Protein AF-A0A4Q3U1L6-F1 (afdb_monomer_lite)

Radius of gyration: 29.48 Å; chains: 1; bounding box: 80×34×93 Å

pLDDT: mean 79.58, std 17.89, range [28.38, 97.44]

Secondary structure (DSSP, 8-state):
---PPPP----------S-SSSSS--SSS-SS---THHHHHHHHHH-TTPEEEEE-TT--EEEEEHHHHHHHHHHHHHHHHHTT--TT-EEEEE--SSHHHHHHHHHHHHTTPEEEEE-TTS-HHHHHHHHHHHT-SEEEE-GGGHHHHHHHHHHHH-BTTTTB--HHHHHHH-SSSSS-----HHHHTTSBBTTS-BGGGSTTTTT--HHHHTTTB-TTHHHHB--TT-EEEETTEEEE----TTT-SSS--BSTT---

Sequence (260 aa):
MTAQPPDLSASKTASTGCSSVVAAMQDGMQAYALTVDKFLTHAARWFPDVEVVSCDIEGQTSRMGYAKVEARSRRLSGALLDLGLRPGDIVATLAWNTRPHLEIWYAVMGVGMACHTLNPRLPVTQLASMVQQSGATVLAFGAGLSPVAEEIMLAAVADPALSILHAANWYYTSATTGVRFSFIRSFINTYLNIDGTPFTNNPGYATLQFKDEVKGRDRRLEQTIRMGSYKRINGTSQVAAPPVFTYSYTGYMPIKWSLD

Foldseek 3Di:
DDDDDDDDDDDDDDPPPDDPPPPPDPDDDDPDDPFPLVVLVVQCVPPQAPWDWFADPVRDIDIHGSVVLSVLLCVVLVVCVVVVDAQAAEEEEAEDPGSVVVSPCSNQRVRNHHYHYDYNPDDLLVLLVSCLVRNHPYYHYDPVCVVSVVSSVQNNQDDVVVPRHPVLLCLQPPLVDHPLDFDDVVVVQVWDFLVRHRLVVDPPLVPDDLLRNPPRTDPVLVQFFFHQPDWDDDPNDTHGDQQDCSRPVRSRGGDPRNDD

Structure (mmCIF, N/CA/C/O backbone):
data_AF-A0A4Q3U1L6-F1
#
_entry.id   AF-A0A4Q3U1L6-F1
#
loop_
_atom_site.group_PDB
_atom_site.id
_atom_site.type_symbol
_atom_site.label_atom_id
_atom_site.label_alt_id
_atom_site.label_comp_id
_atom_site.label_asym_id
_atom_site.label_entity_id
_atom_site.label_seq_id
_atom_site.pdbx_PDB_ins_code
_at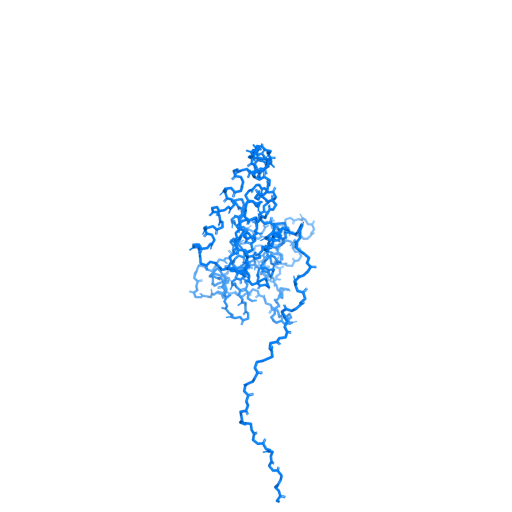om_site.Cartn_x
_atom_site.Cartn_y
_atom_site.Cartn_z
_atom_site.occupancy
_atom_site.B_iso_or_equiv
_atom_site.auth_seq_id
_atom_site.auth_comp_id
_atom_site.auth_asym_id
_atom_site.auth_atom_id
_atom_site.pdbx_PDB_model_num
ATOM 1 N N . MET A 1 1 ? -52.235 4.828 -46.497 1.00 38.00 1 MET A N 1
ATOM 2 C CA . MET A 1 1 ? -51.355 4.436 -47.617 1.00 38.00 1 MET A CA 1
ATOM 3 C C . MET A 1 1 ? -50.108 5.308 -47.537 1.00 38.00 1 MET A C 1
ATOM 5 O O . MET A 1 1 ? -50.144 6.446 -47.969 1.00 38.00 1 MET A O 1
ATOM 9 N N . THR A 1 2 ? -49.205 4.996 -46.605 1.00 31.66 2 THR A N 1
ATOM 10 C CA . THR A 1 2 ? -47.989 4.163 -46.784 1.00 31.66 2 THR A CA 1
ATOM 11 C C . THR A 1 2 ? -46.873 4.908 -47.513 1.00 31.66 2 THR A C 1
ATOM 13 O O . THR A 1 2 ? -46.764 4.826 -48.729 1.00 31.66 2 THR A O 1
ATOM 16 N N . ALA A 1 3 ? -46.015 5.579 -46.742 1.00 32.19 3 ALA A N 1
ATOM 17 C CA . ALA A 1 3 ? -44.640 5.851 -47.140 1.00 32.19 3 ALA A CA 1
ATOM 18 C C . ALA A 1 3 ? -43.737 4.943 -46.292 1.00 32.19 3 ALA A C 1
ATOM 20 O O . ALA A 1 3 ? -43.535 5.180 -45.103 1.00 32.19 3 ALA A O 1
ATOM 21 N N . GLN A 1 4 ? -43.295 3.843 -46.898 1.00 37.91 4 GLN A N 1
ATOM 22 C CA . GLN A 1 4 ? -42.256 2.954 -46.382 1.00 37.91 4 GLN A CA 1
ATOM 23 C C . GLN A 1 4 ? -40.883 3.542 -46.767 1.00 37.91 4 GLN A C 1
ATOM 25 O O . GLN A 1 4 ? -40.763 4.069 -47.875 1.00 37.91 4 GLN A O 1
ATOM 30 N N . PRO A 1 5 ? -39.855 3.473 -45.903 1.00 38.56 5 PRO A N 1
ATOM 31 C CA . PRO A 1 5 ? -38.508 3.926 -46.244 1.00 38.56 5 PRO A CA 1
ATOM 32 C C . PRO A 1 5 ? -37.802 2.920 -47.176 1.00 38.56 5 PRO A C 1
ATOM 34 O O . PRO A 1 5 ? -38.045 1.716 -47.048 1.00 38.56 5 PRO A O 1
ATOM 37 N N . PRO A 1 6 ? -36.935 3.372 -48.103 1.00 38.84 6 PRO A N 1
ATOM 38 C CA . PRO A 1 6 ? -36.166 2.469 -48.947 1.00 38.84 6 PRO A CA 1
ATOM 39 C C . PRO A 1 6 ? -35.010 1.789 -48.197 1.00 38.84 6 PRO A C 1
ATOM 41 O O . PRO A 1 6 ? -34.414 2.328 -47.266 1.00 38.84 6 PRO A O 1
ATOM 44 N N . ASP A 1 7 ? -34.772 0.573 -48.670 1.00 33.75 7 ASP A N 1
ATOM 45 C CA . ASP A 1 7 ? -33.945 -0.537 -48.211 1.00 33.75 7 ASP A CA 1
ATOM 46 C C . ASP A 1 7 ? -32.452 -0.231 -47.952 1.00 33.75 7 ASP A C 1
ATOM 48 O O . ASP A 1 7 ? -31.777 0.446 -48.728 1.00 33.75 7 ASP A O 1
ATOM 52 N N . LEU A 1 8 ? -31.936 -0.806 -46.860 1.00 39.19 8 LEU A N 1
ATOM 53 C CA . LEU A 1 8 ? -30.520 -0.908 -46.511 1.00 39.19 8 LEU A CA 1
ATOM 54 C C . LEU A 1 8 ? -29.974 -2.224 -47.077 1.00 39.19 8 LEU A C 1
ATOM 56 O O . LEU A 1 8 ? -29.848 -3.215 -46.357 1.00 39.19 8 LEU A O 1
ATOM 60 N N . SER A 1 9 ? -29.571 -2.231 -48.347 1.00 29.08 9 SER A N 1
ATOM 61 C CA . SER A 1 9 ? -28.731 -3.311 -48.862 1.00 29.08 9 SER A CA 1
ATOM 62 C C . SER A 1 9 ? -27.673 -2.820 -49.865 1.00 29.08 9 SER A C 1
ATOM 64 O O . SER A 1 9 ? -27.957 -2.332 -50.950 1.00 29.08 9 SER A O 1
ATOM 66 N N . ALA A 1 10 ? -26.414 -2.995 -49.442 1.00 31.84 10 ALA A N 1
ATOM 67 C CA . ALA A 1 10 ? -25.169 -3.039 -50.219 1.00 31.84 10 ALA A CA 1
ATOM 68 C C . ALA A 1 10 ? -24.619 -1.747 -50.876 1.00 31.84 10 ALA A C 1
ATOM 70 O O . ALA A 1 10 ? -24.983 -1.362 -51.977 1.00 31.84 10 ALA A O 1
ATOM 71 N N . SER A 1 11 ? -23.519 -1.220 -50.326 1.00 29.12 11 SER A N 1
ATOM 72 C CA . SER A 1 11 ? -22.185 -1.557 -50.858 1.00 29.12 11 SER A CA 1
ATOM 73 C C . SER A 1 11 ? -21.064 -1.043 -49.943 1.00 29.12 11 SER A C 1
ATOM 75 O O . SER A 1 11 ? -21.035 0.105 -49.510 1.00 29.12 11 SER A O 1
ATOM 77 N N . LYS A 1 12 ? -20.134 -1.945 -49.614 1.00 39.06 12 LYS A N 1
ATOM 78 C CA . LYS A 1 12 ? -18.832 -1.622 -49.030 1.00 39.06 12 LYS A CA 1
ATOM 79 C C . LYS A 1 12 ? -17.952 -1.053 -50.141 1.00 39.06 12 LYS A C 1
ATOM 81 O O . LYS A 1 12 ? -17.607 -1.791 -51.059 1.00 39.06 12 LYS A O 1
ATOM 86 N N . THR A 1 13 ? -17.496 0.183 -49.999 1.00 28.38 13 THR A N 1
ATOM 87 C CA . THR A 1 13 ? -16.300 0.675 -50.694 1.00 28.38 13 THR A CA 1
ATOM 88 C C . THR A 1 13 ? -15.412 1.398 -49.696 1.00 28.38 13 THR A C 1
ATOM 90 O O . THR A 1 13 ? -15.797 2.407 -49.111 1.00 28.38 13 THR A O 1
ATOM 93 N N . ALA A 1 14 ? -14.237 0.812 -49.471 1.00 35.56 14 ALA A N 1
ATOM 94 C CA . ALA A 1 14 ? -13.173 1.332 -48.632 1.00 35.56 14 ALA A CA 1
ATOM 95 C C . ALA A 1 14 ? -12.680 2.687 -49.161 1.00 35.56 14 ALA A C 1
ATOM 97 O O . ALA A 1 14 ? -12.282 2.792 -50.321 1.00 35.56 14 ALA A O 1
ATOM 98 N N . SER A 1 15 ? -12.672 3.712 -48.309 1.00 30.80 15 SER A N 1
ATOM 99 C CA . SER A 1 15 ? -11.992 4.974 -48.588 1.00 30.80 15 SER A CA 1
ATOM 100 C C . SER A 1 15 ? -10.525 4.867 -48.168 1.00 30.80 15 SER A C 1
ATOM 102 O O . SER A 1 15 ? -10.131 5.121 -47.032 1.00 30.80 15 SER A O 1
ATOM 104 N N . THR A 1 16 ? -9.694 4.476 -49.130 1.00 40.16 16 THR A N 1
ATOM 105 C CA . THR A 1 16 ? -8.247 4.691 -49.107 1.00 40.16 16 THR A CA 1
ATOM 106 C C . THR A 1 16 ? -7.994 6.199 -49.105 1.00 40.16 16 THR A C 1
ATOM 108 O O . THR A 1 16 ? -8.153 6.858 -50.128 1.00 40.16 16 THR A O 1
ATOM 111 N N . GLY A 1 17 ? -7.649 6.765 -47.949 1.00 36.12 17 GLY A N 1
ATOM 112 C CA . GLY A 1 17 ? -7.543 8.217 -47.806 1.00 36.12 17 GLY A CA 1
ATOM 113 C C . GLY A 1 17 ? -6.780 8.670 -46.571 1.00 36.12 17 GLY A C 1
ATOM 114 O O . GLY A 1 17 ? -7.282 9.506 -45.838 1.00 36.12 17 GLY A O 1
ATOM 115 N N . CYS A 1 18 ? -5.590 8.115 -46.316 1.00 29.66 18 CYS A N 1
ATOM 116 C CA . CYS A 1 18 ? -4.596 8.749 -45.439 1.00 29.66 18 CYS A CA 1
ATOM 117 C C . CYS A 1 18 ? -3.204 8.126 -45.644 1.00 29.66 18 CYS A C 1
ATOM 119 O O . CYS A 1 18 ? -2.660 7.496 -44.746 1.00 29.66 18 CYS A O 1
ATOM 121 N N . SER A 1 19 ? -2.642 8.213 -46.854 1.00 33.91 19 SER A N 1
ATOM 122 C CA . SER A 1 19 ? -1.291 7.676 -47.106 1.00 33.91 19 SER A CA 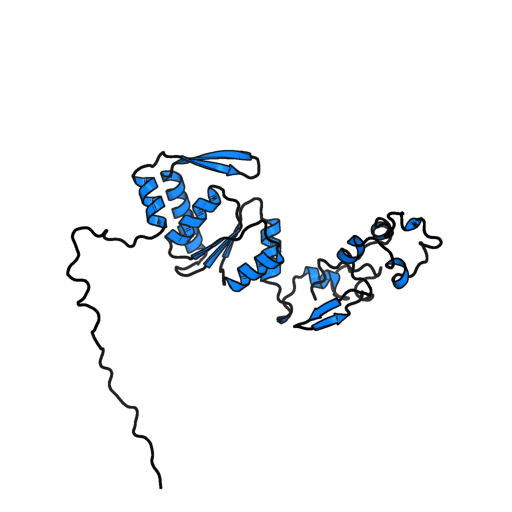1
ATOM 123 C C . SER A 1 19 ? -0.354 8.625 -47.853 1.00 33.91 19 SER A C 1
ATOM 125 O O . SER A 1 19 ? 0.772 8.244 -48.152 1.00 33.91 19 SER A O 1
ATOM 127 N N . SER A 1 20 ? -0.766 9.865 -48.134 1.00 31.89 20 SER A N 1
ATOM 128 C CA . SER A 1 20 ? 0.023 10.796 -48.957 1.00 31.89 20 SER A CA 1
ATOM 129 C C . SER A 1 20 ? 0.687 11.948 -48.194 1.00 31.89 20 SER A C 1
ATOM 131 O O . SER A 1 20 ? 1.331 12.775 -48.828 1.00 31.89 20 SER A O 1
ATOM 133 N N . VAL A 1 21 ? 0.595 12.010 -46.858 1.00 36.88 21 VAL A N 1
ATOM 134 C CA . VAL A 1 21 ? 1.207 13.111 -46.074 1.00 36.88 21 VAL A CA 1
ATOM 135 C C . VAL A 1 21 ? 2.552 12.725 -45.428 1.00 36.88 21 VAL A C 1
ATOM 137 O O . VAL A 1 21 ? 3.256 13.584 -44.918 1.00 36.88 21 VAL A O 1
ATOM 140 N N . VAL A 1 22 ? 2.982 11.458 -45.489 1.00 40.28 22 VAL A N 1
ATOM 141 C CA . VAL A 1 22 ? 4.194 10.994 -44.766 1.00 40.28 22 VAL A CA 1
ATOM 142 C C . VAL A 1 22 ? 5.460 10.939 -45.646 1.00 40.28 22 VAL A C 1
ATOM 144 O O . VAL A 1 22 ? 6.557 10.723 -45.145 1.00 40.28 22 VAL A O 1
ATOM 147 N N . ALA A 1 23 ? 5.365 11.171 -46.957 1.00 37.03 23 ALA A N 1
ATOM 148 C CA . ALA A 1 23 ? 6.439 10.803 -47.891 1.00 37.03 23 ALA A CA 1
ATOM 149 C C . ALA A 1 23 ? 7.553 11.850 -48.130 1.00 37.03 23 ALA A C 1
ATOM 151 O O . ALA A 1 23 ? 8.365 11.652 -49.027 1.00 37.03 23 ALA A O 1
ATOM 152 N N . ALA A 1 24 ? 7.648 12.947 -47.371 1.00 39.91 24 ALA A N 1
ATOM 153 C CA . ALA A 1 24 ? 8.689 13.956 -47.622 1.00 39.91 24 ALA A CA 1
ATOM 154 C C . ALA A 1 24 ? 9.212 14.626 -46.341 1.00 39.91 24 ALA A C 1
ATOM 156 O O . ALA A 1 24 ? 9.047 15.826 -46.155 1.00 39.91 24 ALA A O 1
ATOM 157 N N . MET A 1 25 ? 9.823 13.845 -45.442 1.00 40.69 25 MET A N 1
ATOM 158 C CA . MET A 1 25 ? 10.597 14.358 -44.295 1.00 40.69 25 MET A CA 1
ATOM 159 C C . MET A 1 25 ? 11.453 13.237 -43.666 1.00 40.69 25 MET A C 1
ATOM 161 O O . MET A 1 25 ? 11.319 12.903 -42.494 1.00 40.69 25 MET A O 1
ATOM 165 N N . GLN A 1 26 ? 12.313 12.585 -44.449 1.00 49.84 26 GLN A N 1
ATOM 166 C CA . GLN A 1 26 ? 13.153 11.476 -43.973 1.00 49.84 26 GLN A CA 1
ATOM 167 C C . GLN A 1 26 ? 14.623 11.723 -44.318 1.00 49.84 26 GLN A C 1
ATOM 169 O O . GLN A 1 26 ? 15.108 11.203 -45.308 1.00 49.84 26 GLN A O 1
ATOM 174 N N . ASP A 1 27 ? 15.319 12.521 -43.502 1.00 49.94 27 ASP A N 1
ATOM 175 C CA . ASP A 1 27 ? 16.791 12.437 -43.398 1.00 49.94 27 ASP A CA 1
ATOM 176 C C . ASP A 1 27 ? 17.334 12.937 -42.040 1.00 49.94 27 ASP A C 1
ATOM 178 O O . ASP A 1 27 ? 18.447 13.436 -41.905 1.00 49.94 27 ASP A O 1
ATOM 182 N N . GLY A 1 28 ? 16.528 12.792 -40.980 1.00 54.69 28 GLY A N 1
ATOM 183 C CA . GLY A 1 28 ? 16.929 13.171 -39.616 1.00 54.69 28 GLY A CA 1
ATOM 184 C C . GLY A 1 28 ? 16.001 12.715 -38.485 1.00 54.69 28 GLY A C 1
ATOM 185 O O . GLY A 1 28 ? 16.316 12.926 -37.316 1.00 54.69 28 GLY A O 1
ATOM 186 N N . MET A 1 29 ? 14.863 12.080 -38.793 1.00 58.00 29 MET A N 1
ATOM 187 C CA . MET A 1 29 ? 13.953 11.539 -37.779 1.00 58.00 29 MET A CA 1
ATOM 188 C C . MET A 1 29 ? 14.367 10.122 -37.381 1.00 58.00 29 MET A C 1
ATOM 190 O O . MET A 1 29 ? 14.588 9.264 -38.234 1.00 58.00 29 MET A O 1
ATOM 194 N N . GLN A 1 30 ? 14.465 9.875 -36.073 1.00 63.53 30 GLN A N 1
ATOM 195 C CA . GLN A 1 30 ? 14.798 8.557 -35.537 1.00 63.53 30 GLN A CA 1
ATOM 196 C C . GLN A 1 30 ? 13.768 7.510 -35.982 1.00 63.53 30 GLN A C 1
ATOM 198 O O . GLN A 1 30 ? 12.565 7.746 -35.921 1.00 63.53 30 GLN A O 1
ATOM 203 N N . ALA A 1 31 ? 14.243 6.329 -36.388 1.00 74.81 31 ALA A N 1
ATOM 204 C CA . ALA A 1 31 ? 13.419 5.231 -36.910 1.00 74.81 31 ALA A CA 1
ATOM 205 C C . ALA A 1 31 ? 12.566 4.506 -35.842 1.00 74.81 31 ALA A C 1
ATOM 207 O O . ALA A 1 31 ? 12.125 3.379 -36.058 1.00 74.81 31 ALA A O 1
ATOM 208 N N . TYR A 1 32 ? 12.368 5.108 -34.668 1.00 71.00 32 TYR A N 1
ATOM 209 C CA . TYR A 1 32 ? 11.645 4.512 -33.551 1.00 71.00 32 TYR A CA 1
ATOM 210 C C . TYR A 1 32 ? 10.784 5.547 -32.823 1.00 71.00 32 TYR A C 1
ATOM 212 O O . TYR A 1 32 ? 11.114 6.731 -32.780 1.00 71.00 32 TYR A O 1
ATOM 220 N N . ALA A 1 33 ? 9.688 5.087 -32.214 1.00 72.94 33 ALA A N 1
ATOM 221 C CA . ALA A 1 33 ? 8.838 5.928 -31.377 1.00 72.94 33 ALA A CA 1
ATOM 222 C C . ALA A 1 33 ? 9.582 6.341 -30.096 1.00 72.94 33 ALA A C 1
ATOM 224 O O . ALA A 1 33 ? 10.159 5.493 -29.407 1.00 72.94 33 ALA A O 1
ATOM 225 N N . LEU A 1 34 ? 9.563 7.637 -29.771 1.00 76.25 34 LEU A N 1
ATOM 226 C CA . LEU A 1 34 ? 10.201 8.180 -28.571 1.00 76.25 34 LEU A CA 1
ATOM 227 C C . LEU A 1 34 ? 9.345 7.882 -27.333 1.00 76.25 34 LEU A C 1
ATOM 229 O O . LEU A 1 34 ? 8.571 8.713 -26.863 1.00 76.25 34 LEU A O 1
ATOM 233 N N . THR A 1 35 ? 9.472 6.664 -26.827 1.00 81.44 35 THR A N 1
ATOM 234 C CA . THR A 1 35 ? 8.824 6.195 -25.603 1.00 81.44 35 THR A CA 1
ATOM 235 C C . THR A 1 35 ? 9.757 6.346 -24.400 1.00 81.44 35 THR A C 1
ATOM 237 O O . THR A 1 35 ? 10.977 6.456 -24.541 1.00 81.44 35 THR A O 1
ATOM 240 N N . VAL A 1 36 ? 9.195 6.388 -23.189 1.00 84.12 36 VAL A N 1
ATOM 241 C CA . VAL A 1 36 ? 9.956 6.721 -21.970 1.00 84.12 36 VAL A CA 1
ATOM 242 C C . VAL A 1 36 ? 11.076 5.709 -21.673 1.00 84.12 36 VAL A C 1
ATOM 244 O O . VAL A 1 36 ? 12.144 6.087 -21.193 1.00 84.12 36 VAL A O 1
ATOM 247 N N . ASP A 1 37 ? 10.912 4.441 -22.048 1.00 81.75 37 ASP A N 1
ATOM 248 C CA . ASP A 1 37 ? 11.952 3.404 -21.949 1.00 81.75 37 ASP A CA 1
ATOM 249 C C . ASP A 1 37 ? 13.220 3.718 -22.762 1.00 81.75 37 ASP A C 1
ATOM 251 O O . ASP A 1 37 ? 14.315 3.255 -22.420 1.00 81.75 37 ASP A O 1
ATOM 255 N N . LYS A 1 38 ? 13.110 4.536 -23.819 1.00 87.69 38 LYS A N 1
ATOM 256 C CA . LYS A 1 38 ? 14.251 4.906 -24.664 1.00 87.69 38 LYS A CA 1
ATOM 257 C C . LYS A 1 38 ? 15.266 5.750 -23.911 1.00 87.69 38 LYS A C 1
ATOM 259 O O . LYS A 1 38 ? 16.455 5.614 -24.186 1.00 87.69 38 LYS A O 1
ATOM 264 N N . PHE A 1 39 ? 14.838 6.546 -22.929 1.00 91.44 39 PHE A N 1
ATOM 265 C CA . PHE A 1 39 ? 15.757 7.311 -22.086 1.00 91.44 39 PHE A CA 1
ATOM 266 C C . PHE A 1 39 ? 16.655 6.390 -21.263 1.00 91.44 39 PHE A C 1
ATOM 268 O O . PHE A 1 39 ? 17.875 6.549 -21.279 1.00 91.44 39 PHE A O 1
ATOM 275 N N . LEU A 1 40 ? 16.073 5.379 -20.611 1.00 92.62 40 LEU A N 1
ATOM 276 C CA . LEU A 1 40 ? 16.848 4.418 -19.830 1.00 92.62 40 LEU A CA 1
ATOM 277 C C . LEU A 1 40 ? 17.740 3.553 -20.728 1.00 92.62 40 LEU A C 1
ATOM 279 O O . LEU A 1 40 ? 18.903 3.327 -20.402 1.00 92.62 40 LEU A O 1
ATOM 283 N N . THR A 1 41 ? 17.232 3.132 -21.889 1.00 92.12 41 THR A N 1
ATOM 284 C CA . THR A 1 41 ? 18.013 2.372 -22.879 1.00 92.12 41 THR A CA 1
ATOM 285 C C . THR A 1 41 ? 19.210 3.178 -23.391 1.00 92.12 41 THR A C 1
ATOM 287 O O . THR A 1 41 ? 20.317 2.653 -23.513 1.00 92.12 41 THR A O 1
ATOM 290 N N . HIS A 1 42 ? 19.008 4.466 -23.675 1.00 93.38 42 HIS A N 1
ATOM 291 C CA . HIS A 1 42 ? 20.069 5.368 -24.104 1.00 93.38 42 HIS A CA 1
ATOM 292 C C . HIS A 1 42 ? 21.109 5.565 -22.996 1.00 93.38 42 HIS A C 1
ATOM 294 O O . HIS A 1 42 ? 22.301 5.393 -23.248 1.00 93.38 42 HIS A O 1
ATOM 300 N N . ALA A 1 43 ? 20.669 5.854 -21.768 1.00 93.75 43 ALA A N 1
ATOM 301 C CA . ALA A 1 43 ? 21.554 6.011 -20.617 1.00 93.75 43 ALA A CA 1
ATOM 302 C C . ALA A 1 43 ? 22.384 4.743 -20.362 1.00 93.75 43 ALA A C 1
ATOM 304 O O . ALA A 1 43 ? 23.591 4.828 -20.174 1.00 93.75 43 ALA A O 1
ATOM 305 N N . ALA A 1 44 ? 21.773 3.560 -20.450 1.00 95.12 44 ALA A N 1
ATOM 306 C CA . ALA A 1 44 ? 22.472 2.288 -20.299 1.00 95.12 44 ALA A CA 1
ATOM 307 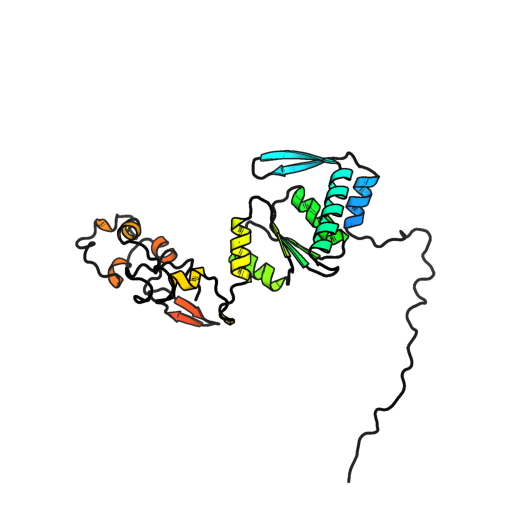C C . ALA A 1 44 ? 23.508 2.021 -21.401 1.00 95.12 44 ALA A C 1
ATOM 309 O O . ALA A 1 44 ? 24.526 1.391 -21.131 1.00 95.12 44 ALA A O 1
ATOM 310 N N . ARG A 1 45 ? 23.263 2.486 -22.633 1.00 95.88 45 ARG A N 1
ATOM 311 C CA . ARG A 1 45 ? 24.185 2.300 -23.762 1.00 95.88 45 ARG A CA 1
ATOM 312 C C . ARG A 1 45 ? 25.370 3.265 -23.717 1.00 95.88 45 ARG A C 1
ATOM 314 O O . ARG A 1 45 ? 26.487 2.847 -23.999 1.00 95.88 45 ARG A O 1
ATOM 321 N N . TRP A 1 46 ? 25.122 4.537 -23.419 1.00 96.88 46 TRP A N 1
ATOM 322 C CA . TRP A 1 46 ? 26.134 5.595 -23.534 1.00 96.88 46 TRP A CA 1
ATOM 323 C C . TRP A 1 46 ? 26.802 5.953 -22.207 1.00 96.88 46 TRP A C 1
ATOM 325 O O . TRP A 1 46 ? 27.945 6.396 -22.201 1.00 96.88 46 TRP A O 1
ATOM 335 N N . PHE A 1 47 ? 26.114 5.727 -21.088 1.00 96.75 47 PHE A N 1
ATOM 336 C CA . PHE A 1 47 ? 26.572 6.065 -19.741 1.00 96.75 47 PHE A CA 1
ATOM 337 C C . PHE A 1 47 ? 26.346 4.897 -18.759 1.00 96.75 47 PHE A C 1
ATOM 339 O O . PHE A 1 47 ? 25.721 5.084 -17.711 1.00 96.75 47 PHE A O 1
ATOM 346 N N . PRO A 1 48 ? 26.830 3.678 -19.074 1.00 96.19 48 PRO A N 1
ATOM 347 C CA . PRO A 1 48 ? 26.492 2.459 -18.332 1.00 96.19 48 PRO A CA 1
ATOM 348 C C . PRO A 1 48 ? 26.858 2.519 -16.843 1.00 96.19 48 PRO A C 1
ATOM 350 O O . PRO A 1 48 ? 26.120 1.977 -16.015 1.00 96.19 48 PRO A O 1
ATOM 353 N N . ASP A 1 49 ? 27.964 3.193 -16.520 1.00 96.56 49 ASP A N 1
ATOM 354 C CA . ASP A 1 49 ? 28.550 3.253 -15.178 1.00 96.56 49 ASP A CA 1
ATOM 355 C C . ASP A 1 49 ? 28.097 4.471 -14.365 1.00 96.56 49 ASP A C 1
ATOM 357 O O . ASP A 1 49 ? 28.398 4.559 -13.175 1.00 96.56 49 ASP A O 1
ATOM 361 N N . VAL A 1 50 ? 27.343 5.403 -14.965 1.00 96.94 50 VAL A N 1
ATOM 362 C CA . VAL A 1 50 ? 26.790 6.537 -14.214 1.00 96.94 50 VAL A CA 1
ATOM 363 C C . VAL A 1 50 ? 25.768 6.012 -13.213 1.00 96.94 50 VAL A C 1
ATOM 365 O O . VAL A 1 50 ? 24.832 5.286 -13.559 1.00 96.94 50 VAL A O 1
ATOM 368 N N . GLU A 1 51 ? 25.987 6.358 -11.949 1.00 95.62 51 GLU A N 1
ATOM 369 C CA . GLU A 1 51 ? 25.299 5.741 -10.827 1.00 95.62 51 GLU A CA 1
ATOM 370 C C . GLU A 1 51 ? 23.924 6.357 -10.566 1.00 95.62 51 GLU A C 1
ATOM 372 O O . GLU A 1 51 ? 23.773 7.565 -10.387 1.00 95.62 51 GLU A O 1
ATOM 377 N N . VAL A 1 52 ? 22.929 5.488 -10.413 1.00 95.31 52 VAL A N 1
ATOM 378 C CA . VAL A 1 52 ? 21.691 5.783 -9.699 1.00 95.31 52 VAL A CA 1
ATOM 379 C C . VAL A 1 52 ? 21.920 5.485 -8.220 1.00 95.31 52 VAL A C 1
ATOM 381 O O . VAL A 1 52 ? 22.169 4.338 -7.833 1.00 95.31 52 VAL A O 1
ATOM 384 N N . VAL A 1 53 ? 21.836 6.526 -7.395 1.00 94.62 53 VAL A N 1
ATOM 385 C CA . VAL A 1 53 ? 21.979 6.446 -5.938 1.00 94.62 53 VAL A CA 1
ATOM 386 C C . VAL A 1 53 ? 20.590 6.399 -5.308 1.00 94.62 53 VAL A C 1
ATOM 388 O O . VAL A 1 53 ? 19.724 7.198 -5.651 1.00 94.62 53 VAL A O 1
ATOM 391 N N . SER A 1 54 ? 20.367 5.470 -4.384 1.00 93.25 54 SER A N 1
ATOM 392 C CA . SER A 1 54 ? 19.104 5.335 -3.656 1.00 93.25 54 SER A CA 1
ATOM 393 C C . SER A 1 54 ? 19.372 5.114 -2.180 1.00 93.25 54 SER A C 1
ATOM 395 O O . SER A 1 54 ? 20.249 4.330 -1.829 1.00 93.25 54 SER A O 1
ATOM 397 N N . CYS A 1 55 ? 18.568 5.751 -1.338 1.00 90.44 55 CYS A N 1
ATOM 398 C CA . CYS A 1 55 ? 18.524 5.509 0.098 1.00 90.44 55 CYS A CA 1
ATOM 399 C C . CYS A 1 55 ? 17.223 4.771 0.417 1.00 90.44 55 CYS A C 1
ATOM 401 O O . CYS A 1 55 ? 16.172 5.178 -0.081 1.00 90.44 55 CYS A O 1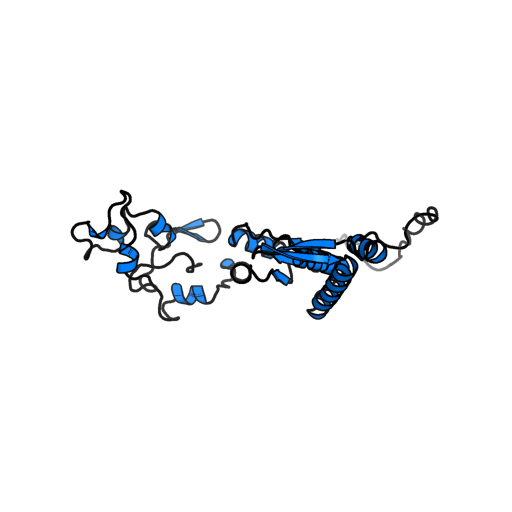
ATOM 403 N N . ASP A 1 56 ? 17.284 3.665 1.150 1.00 84.00 56 ASP A N 1
ATOM 404 C CA . ASP A 1 56 ? 16.083 2.949 1.577 1.00 84.00 56 ASP A CA 1
ATOM 405 C C . ASP A 1 56 ? 15.491 3.522 2.877 1.00 84.00 56 ASP A C 1
ATOM 407 O O . ASP A 1 56 ? 15.939 4.542 3.404 1.00 84.00 56 ASP A O 1
ATOM 411 N N . ILE A 1 57 ? 14.433 2.880 3.378 1.00 79.38 57 ILE A N 1
ATOM 412 C CA . ILE A 1 57 ? 13.729 3.320 4.590 1.00 79.38 57 ILE A CA 1
ATOM 413 C C . ILE A 1 57 ? 14.551 3.121 5.869 1.00 79.38 57 ILE A C 1
ATOM 415 O O . ILE A 1 57 ? 14.254 3.751 6.879 1.00 79.38 57 ILE A O 1
ATOM 419 N N . GLU A 1 58 ? 15.565 2.255 5.828 1.00 84.38 58 GLU A N 1
ATOM 420 C CA . GLU A 1 58 ? 16.491 1.997 6.932 1.00 84.38 58 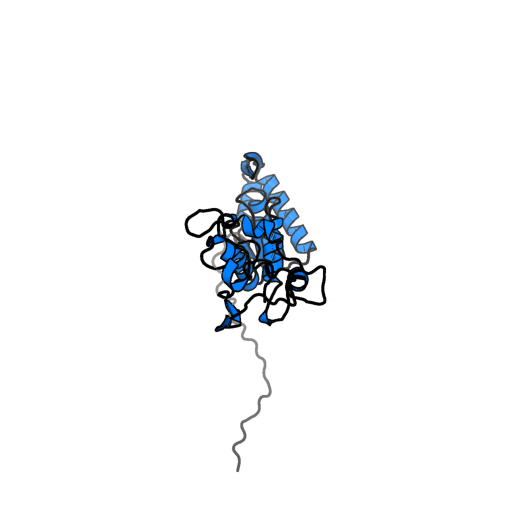GLU A CA 1
ATOM 421 C C . GLU A 1 58 ? 17.685 2.965 6.895 1.00 84.38 58 GLU A C 1
ATOM 423 O O . GLU A 1 58 ? 18.549 2.931 7.769 1.00 84.38 58 GLU A O 1
ATOM 428 N N . GLY A 1 59 ? 17.735 3.852 5.895 1.00 85.19 59 GLY A N 1
ATOM 429 C CA . GLY A 1 59 ? 18.827 4.793 5.691 1.00 85.19 59 GLY A CA 1
ATOM 430 C C . GLY A 1 59 ? 20.028 4.188 4.960 1.00 85.19 59 GLY A C 1
ATOM 431 O O . GLY A 1 59 ? 21.066 4.847 4.847 1.00 85.19 59 GLY A O 1
ATOM 432 N N . GLN A 1 60 ? 19.927 2.956 4.449 1.00 88.88 60 GLN A N 1
ATOM 433 C CA . GLN A 1 60 ? 21.024 2.331 3.722 1.00 88.88 60 GLN A CA 1
ATOM 434 C C . GLN A 1 60 ? 21.116 2.912 2.313 1.00 88.88 60 GLN A C 1
ATOM 436 O O . GLN A 1 60 ? 20.156 2.937 1.539 1.00 88.88 60 GLN A O 1
ATOM 441 N N . THR A 1 61 ? 22.313 3.378 1.962 1.00 93.94 61 THR A N 1
ATOM 442 C CA . THR A 1 61 ? 22.593 3.914 0.631 1.00 93.94 61 THR A CA 1
ATOM 443 C C . THR A 1 61 ? 23.109 2.811 -0.282 1.00 93.94 61 THR A C 1
ATOM 445 O O . THR A 1 61 ? 24.081 2.129 0.031 1.00 93.94 61 THR A O 1
ATOM 448 N N . SER A 1 62 ? 22.504 2.684 -1.458 1.00 93.25 62 SER A N 1
ATOM 449 C CA . SER A 1 62 ? 22.958 1.795 -2.524 1.00 93.25 62 SER A CA 1
ATOM 450 C C . SER A 1 62 ? 23.182 2.566 -3.821 1.00 93.25 62 SER A C 1
ATOM 452 O O . SER A 1 62 ? 22.524 3.572 -4.093 1.00 93.25 62 SER A O 1
ATOM 454 N N . ARG A 1 63 ? 24.129 2.087 -4.630 1.00 95.69 63 ARG A N 1
ATOM 455 C CA . ARG A 1 63 ? 24.525 2.685 -5.910 1.00 95.69 63 ARG A CA 1
ATOM 456 C C . ARG A 1 63 ? 24.463 1.631 -6.998 1.00 95.69 63 ARG A C 1
ATOM 458 O O . ARG A 1 63 ? 24.822 0.475 -6.765 1.00 95.69 63 ARG A O 1
ATOM 465 N N . MET A 1 64 ? 23.974 2.001 -8.175 1.00 96.44 64 MET A N 1
ATOM 466 C CA . MET A 1 64 ? 23.920 1.086 -9.306 1.00 96.44 64 MET A CA 1
ATOM 467 C C . MET A 1 64 ? 23.970 1.834 -10.634 1.00 96.44 64 MET A C 1
ATOM 469 O O . MET A 1 64 ? 23.177 2.741 -10.849 1.00 96.44 64 MET A O 1
ATOM 473 N N . GLY A 1 65 ? 24.868 1.423 -11.530 1.00 97.31 65 GLY A N 1
ATOM 474 C CA . GLY A 1 65 ? 24.969 1.995 -12.874 1.00 97.31 65 GLY A CA 1
ATOM 475 C C . GLY A 1 65 ? 23.716 1.766 -13.726 1.00 97.31 65 GLY A C 1
ATOM 476 O O . GLY A 1 65 ? 23.013 0.757 -13.554 1.00 97.31 65 GLY A O 1
ATOM 477 N N . TYR A 1 66 ? 23.456 2.671 -14.672 1.00 97.44 66 TYR A N 1
ATOM 478 C CA . TYR A 1 66 ? 22.310 2.592 -15.585 1.00 97.44 66 TYR A CA 1
ATOM 479 C C . TYR A 1 66 ? 22.203 1.259 -16.328 1.00 97.44 66 TYR A C 1
ATOM 481 O O . TYR A 1 66 ? 21.091 0.756 -16.484 1.00 97.44 66 TYR A O 1
ATOM 489 N N . ALA A 1 67 ? 23.321 0.633 -16.715 1.00 96.94 67 ALA A N 1
ATOM 490 C CA . ALA A 1 67 ? 23.292 -0.666 -17.396 1.00 96.94 67 ALA A CA 1
ATOM 491 C C . ALA A 1 67 ? 22.590 -1.754 -16.564 1.00 96.94 67 ALA A C 1
ATOM 493 O O . ALA A 1 67 ? 21.803 -2.549 -17.079 1.00 96.94 67 ALA A O 1
ATOM 494 N N . LYS A 1 68 ? 22.820 -1.765 -15.246 1.00 97.44 68 LYS A N 1
ATOM 495 C CA . LYS A 1 68 ? 22.174 -2.718 -14.334 1.00 97.44 68 LYS A CA 1
ATOM 496 C C . LYS A 1 68 ? 20.718 -2.341 -14.049 1.00 97.44 68 LYS A C 1
ATOM 498 O O . LYS A 1 68 ? 19.890 -3.242 -13.917 1.00 97.44 68 LYS A O 1
ATOM 503 N N . VAL A 1 69 ? 20.398 -1.046 -13.952 1.00 96.69 69 VAL A N 1
ATOM 504 C CA . VAL A 1 69 ? 19.011 -0.558 -13.771 1.00 96.69 69 VAL A CA 1
ATOM 505 C C . VAL A 1 69 ? 18.148 -0.963 -14.962 1.00 96.69 69 VAL A C 1
ATOM 507 O O . VAL A 1 69 ? 17.060 -1.505 -14.781 1.00 96.69 69 VAL A O 1
ATOM 510 N N . GLU A 1 70 ? 18.657 -0.773 -16.174 1.00 96.62 70 GLU A N 1
ATOM 511 C CA . GLU A 1 70 ? 17.995 -1.145 -17.422 1.00 96.62 70 GLU A CA 1
ATOM 512 C C . GLU A 1 70 ? 17.773 -2.657 -17.509 1.00 96.62 70 GLU A C 1
ATOM 514 O O . GLU A 1 70 ? 16.638 -3.106 -17.675 1.00 96.62 70 GLU A O 1
ATOM 519 N N . ALA A 1 71 ? 18.815 -3.457 -17.261 1.00 96.94 71 ALA A N 1
ATOM 520 C CA . ALA A 1 71 ? 18.696 -4.911 -17.242 1.00 96.94 71 ALA A CA 1
ATOM 521 C C . ALA A 1 71 ? 17.645 -5.401 -16.229 1.00 96.94 71 ALA A C 1
ATOM 523 O O . ALA A 1 71 ? 16.871 -6.314 -16.522 1.00 96.94 71 ALA A O 1
ATOM 524 N N . ARG A 1 72 ? 17.584 -4.792 -15.039 1.00 96.81 72 ARG A N 1
ATOM 525 C CA . ARG A 1 72 ? 16.584 -5.119 -14.011 1.00 96.81 72 ARG A CA 1
ATOM 526 C C . ARG A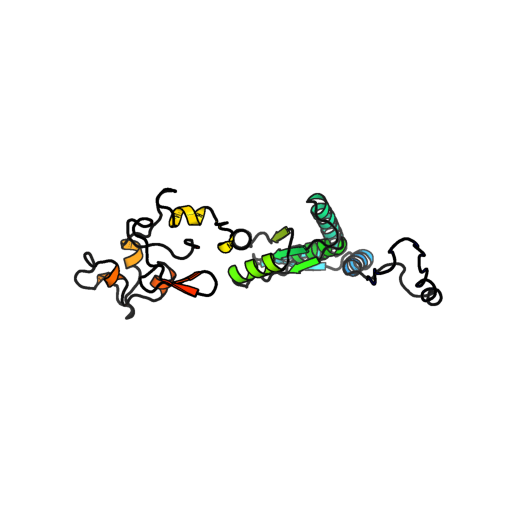 1 72 ? 15.173 -4.710 -14.415 1.00 96.81 72 ARG A C 1
ATOM 528 O O . ARG A 1 72 ? 14.267 -5.524 -14.259 1.00 96.81 72 ARG A O 1
ATOM 535 N N . SER A 1 73 ? 15.014 -3.515 -14.978 1.00 96.38 73 SER A N 1
ATOM 536 C CA . SER A 1 73 ? 13.728 -3.017 -15.479 1.00 96.38 73 SER A CA 1
ATOM 537 C C . SER A 1 73 ? 13.184 -3.939 -16.571 1.00 96.38 73 SER A C 1
ATOM 539 O O . SER A 1 73 ? 12.040 -4.366 -16.489 1.00 96.38 73 SER A O 1
ATOM 541 N N . ARG A 1 74 ? 14.030 -4.378 -17.516 1.00 95.31 74 ARG A N 1
ATOM 542 C CA . ARG A 1 74 ? 13.638 -5.336 -18.564 1.00 95.31 74 ARG A CA 1
ATOM 543 C C . ARG A 1 74 ? 13.227 -6.703 -18.004 1.00 95.31 74 ARG A C 1
ATOM 545 O O . ARG A 1 74 ? 12.280 -7.308 -18.495 1.00 95.31 74 ARG A O 1
ATOM 552 N N . ARG A 1 75 ? 13.911 -7.209 -16.971 1.00 96.56 75 ARG A N 1
ATOM 553 C CA . ARG A 1 75 ? 13.487 -8.459 -16.309 1.00 96.56 75 ARG A CA 1
ATOM 554 C C . ARG A 1 75 ? 12.130 -8.306 -15.634 1.00 96.56 75 ARG A C 1
ATOM 556 O O . ARG A 1 75 ? 11.315 -9.216 -15.704 1.00 96.56 75 ARG A O 1
ATOM 563 N N . LEU A 1 76 ? 11.890 -7.158 -15.006 1.00 95.81 76 LEU A N 1
ATOM 564 C CA . LEU A 1 76 ? 10.613 -6.866 -14.371 1.00 95.81 76 LEU A CA 1
ATOM 565 C C . LEU A 1 76 ? 9.492 -6.700 -15.407 1.00 95.81 76 LEU A C 1
ATOM 567 O O . LEU A 1 76 ? 8.395 -7.189 -15.174 1.00 95.81 76 LEU A O 1
ATOM 571 N N . SER A 1 77 ? 9.780 -6.120 -16.575 1.00 95.69 77 SER A N 1
ATOM 572 C CA . SER A 1 77 ? 8.864 -6.119 -17.721 1.00 95.69 77 SER A CA 1
ATOM 573 C C . SER A 1 77 ? 8.442 -7.537 -18.111 1.00 95.69 77 SER A C 1
ATOM 575 O O . SER A 1 77 ? 7.254 -7.796 -18.259 1.00 95.69 77 SER A O 1
ATOM 577 N N . GLY A 1 78 ? 9.401 -8.465 -18.226 1.00 95.75 78 GLY A N 1
ATOM 578 C CA . GLY A 1 78 ? 9.112 -9.879 -18.492 1.00 95.75 78 GLY A CA 1
ATOM 579 C C . GLY A 1 78 ? 8.235 -10.506 -17.408 1.00 95.75 78 GLY A C 1
ATOM 580 O O . GLY A 1 78 ? 7.217 -11.105 -17.723 1.00 95.75 78 GLY A O 1
ATOM 581 N N . ALA A 1 79 ? 8.558 -10.269 -16.134 1.00 95.75 79 ALA A N 1
ATOM 582 C CA . ALA A 1 79 ? 7.765 -10.777 -15.016 1.00 95.75 79 ALA A CA 1
ATOM 583 C C . ALA A 1 79 ? 6.318 -10.245 -15.005 1.00 95.75 79 ALA A C 1
ATOM 585 O O . ALA A 1 79 ? 5.402 -10.978 -14.645 1.00 95.75 79 ALA A O 1
ATOM 586 N N . LEU A 1 80 ? 6.092 -8.988 -15.407 1.00 95.06 80 LEU A N 1
ATOM 587 C CA . LEU A 1 80 ? 4.742 -8.426 -15.540 1.00 95.06 80 LEU A CA 1
ATOM 588 C C . LEU A 1 80 ? 3.958 -9.097 -16.677 1.00 95.06 80 LEU A C 1
ATOM 590 O O . LEU A 1 80 ? 2.779 -9.396 -16.512 1.00 95.06 80 LEU A O 1
ATOM 594 N N . LEU A 1 81 ? 4.609 -9.370 -17.808 1.00 95.81 81 LEU A N 1
ATOM 595 C CA . LEU A 1 81 ? 3.991 -10.109 -18.912 1.00 95.81 81 LEU A CA 1
ATOM 596 C C . LEU A 1 81 ? 3.677 -11.561 -18.514 1.00 95.81 81 LEU A C 1
ATOM 598 O O . LEU A 1 81 ? 2.587 -12.046 -18.808 1.00 95.81 81 LEU A O 1
ATOM 602 N N . ASP A 1 82 ? 4.582 -12.226 -17.789 1.00 96.44 82 ASP A N 1
ATOM 603 C CA . ASP A 1 82 ? 4.386 -13.592 -17.277 1.00 96.44 82 ASP A CA 1
ATOM 604 C C . ASP A 1 82 ? 3.254 -13.669 -16.239 1.00 96.44 82 ASP A C 1
ATOM 606 O O . ASP A 1 82 ? 2.565 -14.683 -16.139 1.00 96.44 82 ASP A O 1
ATOM 610 N N . LEU A 1 83 ? 3.011 -12.580 -15.499 1.00 94.06 83 LEU A N 1
ATOM 611 C CA . LEU A 1 83 ? 1.857 -12.430 -14.607 1.00 94.06 83 LEU A CA 1
ATOM 612 C C . LEU A 1 83 ? 0.527 -12.272 -15.378 1.00 94.06 83 LEU A C 1
ATOM 614 O O . LEU A 1 83 ? -0.545 -12.287 -14.776 1.00 94.06 83 LEU A O 1
ATOM 618 N N . GLY A 1 84 ? 0.580 -12.154 -16.709 1.00 95.19 84 GLY A N 1
ATOM 619 C CA . GLY A 1 84 ? -0.578 -12.101 -17.601 1.00 95.19 84 GLY A CA 1
ATOM 620 C C . GLY A 1 84 ? -1.004 -10.694 -18.016 1.00 95.19 84 GLY A C 1
ATOM 621 O O . GLY A 1 84 ? -2.035 -10.558 -18.682 1.00 95.19 84 GLY A O 1
ATOM 622 N N . LEU A 1 85 ? -0.234 -9.662 -17.650 1.00 95.50 85 LEU A N 1
ATOM 623 C CA . LEU A 1 85 ? -0.532 -8.283 -18.024 1.00 95.50 85 LEU A CA 1
ATOM 624 C C . LEU A 1 85 ? -0.230 -8.051 -19.501 1.00 95.50 85 LEU A C 1
ATOM 626 O O . LEU A 1 85 ? 0.659 -8.664 -20.095 1.00 95.50 85 LEU A O 1
ATOM 630 N N . ARG A 1 86 ? -0.967 -7.122 -20.099 1.00 94.69 86 ARG A N 1
ATOM 631 C CA . ARG A 1 86 ? -0.906 -6.799 -21.523 1.00 94.69 86 ARG A CA 1
ATOM 632 C C . ARG A 1 86 ? -0.612 -5.315 -21.732 1.00 94.69 86 ARG A C 1
ATOM 634 O O . ARG A 1 86 ? -0.918 -4.500 -20.864 1.00 94.69 86 ARG A O 1
ATOM 641 N N . PRO A 1 87 ? -0.043 -4.931 -22.889 1.00 93.38 87 PRO A N 1
ATOM 642 C CA . PRO A 1 87 ? 0.040 -3.525 -23.266 1.00 93.38 87 PRO A CA 1
ATOM 643 C C . PRO A 1 87 ? -1.337 -2.851 -23.157 1.00 93.38 87 PRO A C 1
ATOM 645 O O . PRO A 1 87 ? -2.337 -3.412 -23.605 1.00 93.38 87 PRO A O 1
ATOM 648 N N . GLY A 1 88 ? -1.380 -1.660 -22.562 1.00 90.88 88 GLY A N 1
ATOM 649 C CA . GLY A 1 88 ? -2.613 -0.948 -22.217 1.00 90.88 88 GLY A CA 1
ATOM 650 C C . GLY A 1 88 ? -3.121 -1.177 -20.789 1.00 90.88 88 GLY A C 1
ATOM 651 O O . GLY A 1 88 ? -3.884 -0.343 -20.305 1.00 90.88 88 GLY A O 1
ATOM 652 N N . ASP A 1 89 ? -2.673 -2.227 -20.090 1.00 94.94 89 ASP A N 1
ATOM 653 C CA . ASP A 1 89 ? -3.041 -2.443 -18.686 1.00 94.94 89 ASP A CA 1
ATOM 654 C C . ASP A 1 89 ? -2.439 -1.369 -17.771 1.00 94.94 89 ASP A C 1
ATOM 656 O O . ASP A 1 89 ? -1.408 -0.751 -18.067 1.00 94.94 89 ASP A O 1
ATOM 660 N N . ILE A 1 90 ? -3.087 -1.168 -16.623 1.00 95.00 90 ILE A N 1
ATOM 661 C CA . ILE A 1 90 ? -2.691 -0.181 -15.621 1.00 95.00 90 ILE A CA 1
ATOM 662 C C . ILE A 1 90 ? -2.064 -0.905 -14.430 1.00 95.00 90 ILE A C 1
ATOM 664 O O . ILE A 1 90 ? -2.676 -1.780 -13.814 1.00 95.00 90 ILE A O 1
ATOM 668 N N . VAL A 1 91 ? -0.841 -0.511 -14.082 1.00 95.62 91 VAL A N 1
ATOM 669 C CA . VAL A 1 91 ? -0.116 -1.000 -12.906 1.00 95.62 91 VAL A CA 1
ATOM 670 C C . VAL A 1 91 ? -0.077 0.109 -11.867 1.00 95.62 91 VAL A C 1
ATOM 672 O O . VAL A 1 91 ? 0.572 1.138 -12.064 1.00 95.62 91 VAL A O 1
ATOM 675 N N . ALA A 1 92 ? -0.764 -0.098 -10.746 1.00 95.25 92 ALA A N 1
ATOM 676 C CA . ALA A 1 92 ? -0.669 0.795 -9.604 1.00 95.25 92 ALA A CA 1
ATOM 677 C C . ALA A 1 92 ? 0.638 0.529 -8.850 1.00 95.25 92 ALA A C 1
ATOM 679 O O . ALA A 1 92 ? 0.979 -0.620 -8.570 1.00 95.25 92 ALA A O 1
ATOM 680 N N . THR A 1 93 ? 1.375 1.579 -8.491 1.00 94.62 93 THR A N 1
ATOM 681 C CA . THR A 1 93 ? 2.612 1.450 -7.708 1.00 94.62 93 THR A CA 1
ATOM 682 C C . THR A 1 93 ? 2.490 2.204 -6.395 1.00 94.62 93 THR A C 1
ATOM 684 O O . THR A 1 93 ? 2.284 3.417 -6.413 1.00 94.62 93 THR A O 1
ATOM 687 N N . LEU A 1 94 ? 2.692 1.518 -5.274 1.00 94.12 94 LEU A N 1
ATOM 688 C CA . LEU A 1 94 ? 2.754 2.095 -3.935 1.00 94.12 94 LEU A CA 1
ATOM 689 C C . LEU A 1 94 ? 4.165 1.908 -3.370 1.00 94.12 94 LEU A C 1
ATOM 691 O O . LEU A 1 94 ? 4.491 0.890 -2.759 1.00 94.12 94 LEU A O 1
ATOM 695 N N . ALA A 1 95 ? 5.035 2.884 -3.607 1.00 91.75 95 ALA A N 1
ATOM 696 C CA . ALA A 1 95 ? 6.440 2.781 -3.241 1.00 91.75 95 ALA A CA 1
ATOM 697 C C . ALA A 1 95 ? 7.038 4.135 -2.850 1.00 91.75 95 ALA A C 1
ATOM 699 O O . ALA A 1 95 ? 6.520 5.201 -3.184 1.00 91.75 95 ALA A O 1
ATOM 700 N N . TRP A 1 96 ? 8.149 4.073 -2.120 1.00 90.25 96 TRP A N 1
ATOM 701 C CA . TRP A 1 96 ? 8.994 5.229 -1.844 1.00 90.25 96 TRP A CA 1
ATOM 702 C C . TRP A 1 96 ? 9.857 5.566 -3.058 1.00 90.25 96 TRP A C 1
ATOM 704 O O . TRP A 1 96 ? 10.185 4.672 -3.839 1.00 90.25 96 TRP A O 1
ATOM 714 N N . ASN A 1 97 ? 10.295 6.827 -3.154 1.00 90.00 97 ASN A N 1
ATOM 715 C CA . ASN A 1 97 ? 11.220 7.292 -4.190 1.00 90.00 97 ASN A CA 1
ATOM 716 C C . ASN A 1 97 ? 12.608 6.646 -4.023 1.00 90.00 97 ASN A C 1
ATOM 718 O O . ASN A 1 97 ? 13.523 7.212 -3.431 1.00 90.00 97 ASN A O 1
ATOM 722 N N . THR A 1 98 ? 12.712 5.412 -4.496 1.00 91.31 98 THR A N 1
ATOM 723 C CA . THR A 1 98 ? 13.840 4.501 -4.332 1.00 91.31 98 THR A CA 1
ATOM 724 C C . THR A 1 98 ? 14.111 3.813 -5.661 1.00 91.31 98 THR A C 1
ATOM 726 O O . THR A 1 98 ? 13.244 3.750 -6.536 1.00 91.31 98 THR A O 1
ATOM 729 N N . ARG A 1 99 ? 15.307 3.246 -5.823 1.00 93.44 99 ARG A N 1
ATOM 730 C CA . ARG A 1 99 ? 15.698 2.553 -7.057 1.00 93.44 99 ARG A CA 1
ATOM 731 C C . ARG A 1 99 ? 14.696 1.475 -7.508 1.00 93.44 99 ARG A C 1
ATOM 733 O O . ARG A 1 99 ? 14.396 1.462 -8.696 1.00 93.44 99 ARG A O 1
ATOM 740 N N . PRO A 1 100 ? 14.127 0.611 -6.639 1.00 92.19 100 PRO A N 1
ATOM 741 C CA . PRO A 1 100 ? 13.098 -0.339 -7.069 1.00 92.19 100 PRO A CA 1
ATOM 742 C C . PRO A 1 100 ? 11.856 0.331 -7.675 1.00 92.19 100 PRO A C 1
ATOM 744 O O . PRO A 1 100 ? 11.277 -0.204 -8.617 1.00 92.19 100 PRO A O 1
ATOM 747 N N . HIS A 1 101 ? 11.467 1.514 -7.181 1.00 93.69 101 HIS A N 1
ATOM 748 C CA . HIS A 1 101 ? 10.352 2.274 -7.754 1.00 93.69 101 HIS A CA 1
ATOM 749 C C . HIS A 1 101 ? 10.692 2.821 -9.146 1.00 93.69 101 HIS A C 1
ATOM 751 O O . HIS A 1 101 ? 9.867 2.761 -10.052 1.00 93.69 101 HIS A O 1
ATOM 757 N N . LEU A 1 102 ? 11.934 3.269 -9.348 1.00 93.88 102 LEU A N 1
ATOM 758 C CA . LEU A 1 102 ? 12.432 3.649 -10.671 1.00 93.88 102 LEU A CA 1
ATOM 759 C C . LEU A 1 102 ? 12.446 2.453 -11.640 1.00 93.88 102 LEU A C 1
ATOM 761 O O . LEU A 1 102 ? 12.002 2.578 -12.779 1.00 93.88 102 LEU A O 1
ATOM 765 N N . GLU A 1 103 ? 12.932 1.293 -11.180 1.00 95.25 103 GLU A N 1
ATOM 766 C CA . GLU A 1 103 ? 12.994 0.054 -11.970 1.00 95.25 103 GLU A CA 1
ATOM 767 C C . GLU A 1 103 ? 11.598 -0.364 -12.458 1.00 95.25 103 GLU A C 1
ATOM 769 O O . GLU A 1 103 ? 11.424 -0.644 -13.642 1.00 95.25 103 GLU A O 1
ATOM 774 N N . ILE A 1 104 ? 10.584 -0.361 -11.580 1.00 95.00 104 ILE A N 1
ATOM 775 C CA . ILE A 1 104 ? 9.213 -0.709 -11.981 1.00 95.00 104 ILE A CA 1
ATOM 776 C C . ILE A 1 104 ? 8.571 0.339 -12.883 1.00 95.00 104 ILE A C 1
ATOM 778 O O . ILE A 1 104 ? 7.853 -0.023 -13.810 1.00 95.00 104 ILE A O 1
ATOM 782 N N . TRP A 1 105 ? 8.863 1.622 -12.675 1.00 94.62 105 TRP A N 1
ATOM 783 C CA . TRP A 1 105 ? 8.332 2.689 -13.517 1.00 94.62 105 TRP A CA 1
ATOM 784 C C . TRP A 1 105 ? 8.752 2.500 -14.982 1.00 94.62 105 TRP A C 1
ATOM 786 O O . TRP A 1 105 ? 7.901 2.473 -15.873 1.00 94.62 105 TRP A O 1
ATOM 796 N N . TYR A 1 106 ? 10.043 2.253 -15.227 1.00 95.50 106 TYR A N 1
ATOM 797 C CA . TYR A 1 106 ? 10.535 1.930 -16.568 1.00 95.50 106 TYR A CA 1
ATOM 798 C C . TYR A 1 106 ? 10.095 0.551 -17.059 1.00 95.50 106 TYR A C 1
ATOM 800 O O . TYR A 1 106 ? 9.861 0.393 -18.255 1.00 95.50 106 TYR A O 1
ATOM 808 N N . ALA A 1 107 ? 9.953 -0.434 -16.169 1.00 95.44 107 ALA A N 1
ATOM 809 C CA . ALA A 1 107 ? 9.489 -1.764 -16.547 1.00 95.44 107 ALA A CA 1
ATOM 810 C C . ALA A 1 107 ? 8.069 -1.740 -17.130 1.00 95.44 107 ALA A C 1
ATOM 812 O O . ALA A 1 107 ? 7.832 -2.337 -18.179 1.00 95.44 107 ALA A O 1
ATOM 813 N N . VAL A 1 108 ? 7.149 -1.028 -16.470 1.00 95.00 108 VAL A N 1
ATOM 814 C CA . VAL A 1 108 ? 5.739 -0.890 -16.869 1.00 95.00 108 VAL A CA 1
ATOM 815 C C . VAL A 1 108 ? 5.637 -0.171 -18.215 1.00 95.00 108 VAL A C 1
ATOM 817 O O . VAL A 1 108 ? 5.052 -0.690 -19.165 1.00 95.00 108 VAL A O 1
ATOM 820 N N . MET A 1 109 ? 6.276 0.993 -18.348 1.00 91.56 109 MET A N 1
ATOM 821 C CA . MET A 1 109 ? 6.215 1.745 -19.606 1.00 91.56 109 MET A CA 1
ATOM 822 C C . MET A 1 109 ? 6.954 1.054 -20.753 1.00 91.56 109 MET A C 1
ATOM 824 O O . MET A 1 109 ? 6.544 1.189 -21.903 1.00 91.56 109 MET A O 1
ATOM 828 N N . GLY A 1 110 ? 8.005 0.282 -20.458 1.00 90.00 110 GLY A N 1
ATOM 829 C CA . GLY A 1 110 ? 8.774 -0.457 -21.461 1.00 90.00 110 GLY A CA 1
ATOM 830 C C . GLY A 1 110 ? 7.986 -1.542 -22.195 1.00 90.00 110 GLY A C 1
ATOM 831 O O . GLY A 1 110 ? 8.395 -1.950 -23.279 1.00 90.00 110 GLY A O 1
ATOM 832 N N . VAL A 1 111 ? 6.847 -1.977 -21.651 1.00 91.81 111 VAL A N 1
ATOM 833 C CA . VAL A 1 111 ? 5.924 -2.934 -22.292 1.00 91.81 111 VAL A CA 1
ATOM 834 C C . VAL A 1 111 ? 4.603 -2.292 -22.716 1.00 91.81 111 VAL A C 1
ATOM 836 O O . VAL A 1 111 ? 3.651 -2.993 -23.047 1.00 91.81 111 VAL A O 1
ATOM 839 N N . GLY A 1 112 ? 4.532 -0.957 -22.734 1.00 90.69 112 GLY A N 1
ATOM 840 C CA . GLY A 1 112 ? 3.344 -0.225 -23.175 1.00 90.69 112 GLY A CA 1
ATOM 841 C C . GLY A 1 112 ? 2.177 -0.268 -22.186 1.00 90.69 112 GLY A C 1
ATOM 842 O O . GLY A 1 112 ? 1.032 -0.095 -22.596 1.00 90.69 112 GLY A O 1
ATOM 843 N N . MET A 1 113 ? 2.444 -0.517 -20.904 1.00 94.31 113 MET A N 1
ATOM 844 C CA . MET A 1 113 ? 1.466 -0.386 -19.819 1.00 94.31 113 MET A CA 1
ATOM 845 C C . MET A 1 113 ? 1.511 1.029 -19.228 1.00 94.31 113 MET A C 1
ATOM 847 O O . MET A 1 113 ? 2.496 1.759 -19.383 1.00 94.31 113 MET A O 1
ATOM 851 N N . ALA A 1 114 ? 0.455 1.417 -18.516 1.00 93.00 114 ALA A N 1
ATOM 852 C CA . ALA A 1 114 ? 0.386 2.694 -17.818 1.00 93.00 114 ALA A CA 1
ATOM 853 C C . ALA A 1 114 ? 0.727 2.528 -16.331 1.00 93.00 114 ALA A C 1
ATOM 855 O O . ALA A 1 114 ? 0.248 1.618 -15.658 1.00 93.00 114 ALA A O 1
ATOM 856 N N . CYS A 1 115 ? 1.552 3.433 -15.804 1.00 93.25 115 CYS A N 1
ATOM 857 C CA . CYS A 1 115 ? 1.945 3.430 -14.398 1.00 93.25 115 CYS A CA 1
ATOM 858 C C . CYS A 1 115 ? 1.086 4.422 -13.604 1.00 93.25 115 CYS A C 1
ATOM 860 O O . CYS A 1 115 ? 1.127 5.626 -13.863 1.00 93.25 115 CYS A O 1
ATOM 862 N N . HIS A 1 116 ? 0.332 3.927 -12.622 1.00 94.62 116 HIS A N 1
ATOM 863 C CA . HIS A 1 116 ? -0.447 4.747 -11.697 1.00 94.62 116 HIS A CA 1
ATOM 864 C C . HIS A 1 116 ? 0.269 4.856 -10.346 1.00 94.62 116 HIS A C 1
ATOM 866 O O . HIS A 1 116 ? 0.191 3.975 -9.490 1.00 94.62 116 HIS A O 1
ATOM 872 N N . THR A 1 117 ? 1.009 5.944 -10.145 1.00 93.88 117 THR A N 1
ATOM 873 C CA . THR A 1 117 ? 1.817 6.137 -8.937 1.00 93.88 117 THR A CA 1
ATOM 874 C C . THR A 1 117 ? 0.983 6.654 -7.768 1.00 93.88 117 THR A C 1
ATOM 876 O O . THR A 1 117 ? 0.472 7.774 -7.807 1.00 93.88 117 THR A O 1
ATOM 879 N N . LEU A 1 118 ? 0.909 5.867 -6.698 1.00 93.00 118 LEU A N 1
ATOM 880 C CA . LEU A 1 118 ? 0.223 6.191 -5.455 1.00 93.00 118 LEU A CA 1
ATOM 881 C C . LEU A 1 118 ? 1.215 6.732 -4.425 1.00 93.00 118 LEU A C 1
ATOM 883 O O . LEU A 1 118 ? 2.298 6.177 -4.241 1.00 93.00 118 LEU A O 1
ATOM 887 N N . ASN A 1 119 ? 0.837 7.799 -3.721 1.00 92.12 119 ASN A N 1
ATOM 888 C CA . ASN A 1 119 ? 1.657 8.368 -2.655 1.00 92.12 119 ASN A CA 1
ATOM 889 C C . ASN A 1 119 ? 1.363 7.656 -1.321 1.00 92.12 119 ASN A C 1
ATOM 891 O O . ASN A 1 119 ? 0.268 7.847 -0.787 1.00 92.12 119 ASN A O 1
ATOM 895 N N . PRO A 1 120 ? 2.328 6.932 -0.717 1.00 88.06 120 PRO A N 1
ATOM 896 C CA . PRO A 1 120 ? 2.107 6.199 0.535 1.00 88.06 120 PRO A CA 1
ATOM 897 C C . PRO A 1 120 ? 1.731 7.070 1.741 1.00 88.06 120 PRO A C 1
ATOM 899 O O . PRO A 1 120 ? 1.350 6.544 2.778 1.00 88.06 120 PRO A O 1
ATOM 902 N N . ARG A 1 121 ? 1.856 8.400 1.633 1.00 86.50 121 ARG A N 1
ATOM 903 C CA . ARG A 1 121 ? 1.464 9.349 2.687 1.00 86.50 121 ARG A CA 1
ATOM 904 C C . ARG A 1 121 ? -0.035 9.653 2.714 1.00 86.50 121 ARG A C 1
ATOM 906 O O . ARG A 1 121 ? -0.488 10.314 3.645 1.00 86.50 121 ARG A O 1
ATOM 913 N N . LEU A 1 122 ? -0.783 9.258 1.685 1.00 83.88 122 LEU A N 1
ATOM 914 C CA . LEU A 1 122 ? -2.221 9.503 1.634 1.00 83.88 122 LEU A CA 1
ATOM 915 C C . LEU A 1 122 ? -2.981 8.530 2.549 1.00 83.88 122 LEU A C 1
ATOM 917 O O . LEU A 1 122 ? -2.523 7.407 2.766 1.00 83.88 122 LEU A O 1
ATOM 921 N N . PRO A 1 123 ? -4.157 8.928 3.066 1.00 81.12 123 PRO A N 1
ATOM 922 C CA . PRO A 1 123 ? -5.015 8.025 3.820 1.00 81.12 123 PRO A CA 1
ATOM 923 C C . PRO A 1 123 ? -5.422 6.805 2.988 1.00 81.12 123 PRO A C 1
ATOM 925 O O . PRO A 1 123 ? -5.725 6.926 1.800 1.00 81.12 123 PRO A O 1
ATOM 928 N N . VAL A 1 124 ? -5.514 5.642 3.635 1.00 81.38 124 VAL A N 1
ATOM 929 C CA . VAL A 1 124 ? -5.879 4.361 2.999 1.00 81.38 124 VAL A CA 1
ATOM 930 C C . VAL A 1 124 ? -7.189 4.450 2.217 1.00 81.38 124 VAL A C 1
ATOM 932 O O . VAL A 1 124 ? -7.270 3.949 1.102 1.00 81.38 124 VAL A O 1
ATOM 935 N N . THR A 1 125 ? -8.197 5.141 2.753 1.00 75.50 125 THR A N 1
ATOM 936 C CA . THR A 1 125 ? -9.499 5.318 2.088 1.00 75.50 125 THR A CA 1
ATOM 937 C C . THR A 1 125 ? -9.380 6.060 0.758 1.00 75.50 125 THR A C 1
ATOM 939 O O . THR A 1 125 ? -10.045 5.709 -0.216 1.00 75.50 125 THR A O 1
ATOM 942 N N . GLN A 1 126 ? -8.505 7.064 0.688 1.00 76.25 126 GLN A N 1
ATOM 943 C CA . GLN A 1 126 ? -8.241 7.800 -0.542 1.00 76.25 126 GLN A CA 1
ATOM 944 C C . GLN A 1 126 ? -7.442 6.945 -1.528 1.00 76.25 126 GLN A C 1
ATOM 946 O O . GLN A 1 126 ? -7.780 6.908 -2.707 1.00 76.25 126 GLN A O 1
ATOM 951 N N . LEU A 1 127 ? -6.426 6.224 -1.046 1.00 85.00 127 LEU A N 1
ATOM 952 C CA . LEU A 1 127 ? -5.624 5.316 -1.867 1.00 85.00 127 LEU A CA 1
ATOM 953 C C . LEU A 1 127 ? -6.471 4.205 -2.495 1.00 85.00 127 LEU A C 1
ATOM 955 O O . LEU A 1 127 ? -6.347 3.954 -3.689 1.00 85.00 127 LEU A O 1
ATOM 959 N N . ALA A 1 128 ? -7.373 3.597 -1.725 1.00 85.38 128 ALA A N 1
ATOM 960 C CA . ALA A 1 128 ? -8.309 2.592 -2.220 1.00 85.38 128 ALA A CA 1
ATOM 961 C C . ALA A 1 128 ? -9.234 3.154 -3.308 1.00 85.38 128 ALA A C 1
ATOM 963 O O . ALA A 1 128 ? -9.373 2.549 -4.367 1.00 85.38 128 ALA A O 1
ATOM 964 N N . SER A 1 129 ? -9.788 4.353 -3.097 1.00 78.62 129 SER A N 1
ATOM 965 C CA . SER A 1 129 ? -10.618 5.034 -4.099 1.00 78.62 129 SER A CA 1
ATOM 966 C C . SER A 1 129 ? -9.846 5.325 -5.393 1.00 78.62 129 SER A C 1
ATOM 968 O O . SER A 1 129 ? -10.358 5.089 -6.486 1.00 78.62 129 SER A O 1
ATOM 970 N N . MET A 1 130 ? -8.585 5.763 -5.289 1.00 84.81 130 MET A N 1
ATOM 971 C CA . MET A 1 130 ? -7.714 5.980 -6.450 1.00 84.81 130 MET A CA 1
ATOM 972 C C . MET A 1 130 ? -7.437 4.677 -7.207 1.00 84.81 130 MET A C 1
ATOM 974 O O . MET A 1 130 ? -7.560 4.653 -8.429 1.00 84.81 130 MET A O 1
ATOM 978 N N . VAL A 1 131 ? -7.128 3.584 -6.498 1.00 87.81 131 VAL A N 1
ATOM 979 C CA . VAL A 1 131 ? -6.937 2.258 -7.110 1.00 87.81 131 VAL A CA 1
ATOM 980 C C . VAL A 1 131 ? -8.204 1.814 -7.839 1.00 87.81 131 VAL A C 1
ATOM 982 O O . VAL A 1 131 ? -8.123 1.456 -9.014 1.00 87.81 131 VAL A O 1
ATOM 985 N N . GLN A 1 132 ? -9.371 1.917 -7.196 1.00 84.44 132 GLN A N 1
ATOM 986 C CA . GLN A 1 132 ? -10.654 1.531 -7.786 1.00 84.44 132 GLN A CA 1
ATOM 987 C C . GLN A 1 132 ? -10.957 2.317 -9.067 1.00 84.44 132 GLN A C 1
ATOM 989 O O . GLN A 1 132 ? -11.309 1.734 -10.089 1.00 84.44 132 GLN A O 1
ATOM 994 N N . GLN A 1 133 ? -10.791 3.642 -9.023 1.00 82.12 133 GLN A N 1
ATOM 995 C CA . GLN A 1 133 ? -11.058 4.521 -10.163 1.00 82.12 133 GLN A CA 1
ATOM 996 C C . GLN A 1 133 ? -10.036 4.348 -11.286 1.00 82.12 133 GLN A C 1
ATOM 998 O O . GLN A 1 133 ? -10.369 4.555 -12.450 1.00 82.12 133 GLN A O 1
ATOM 1003 N N . SER A 1 134 ? -8.799 3.973 -10.951 1.00 86.94 134 SER A N 1
ATOM 1004 C CA . SER A 1 134 ? -7.741 3.780 -11.941 1.00 86.94 134 SER A CA 1
ATOM 1005 C C . SER A 1 134 ? -7.952 2.553 -12.822 1.00 86.94 134 SER A C 1
ATOM 1007 O O . SER A 1 134 ? -7.356 2.496 -13.887 1.00 86.94 134 SER A O 1
ATOM 1009 N N . GLY A 1 135 ? -8.755 1.567 -12.402 1.00 85.44 135 GLY A N 1
ATOM 1010 C CA . GLY A 1 135 ? -8.882 0.303 -13.132 1.00 85.44 135 GLY A CA 1
ATOM 1011 C C . GLY A 1 135 ? -7.581 -0.509 -13.170 1.00 85.44 135 GLY A C 1
ATOM 1012 O O . GLY A 1 135 ? -7.372 -1.283 -14.100 1.00 85.44 135 GLY A O 1
ATOM 1013 N N . ALA A 1 136 ? -6.688 -0.310 -12.193 1.00 89.88 136 ALA A N 1
ATOM 1014 C CA . ALA A 1 136 ? -5.423 -1.028 -12.116 1.00 89.88 136 ALA A CA 1
ATOM 1015 C C . ALA A 1 136 ? -5.631 -2.543 -11.969 1.00 89.88 136 ALA A C 1
ATOM 1017 O O . ALA A 1 136 ? -6.348 -2.997 -11.078 1.00 89.88 136 ALA A O 1
ATOM 1018 N N . THR A 1 137 ? -4.946 -3.322 -12.807 1.00 87.06 137 THR A N 1
ATOM 1019 C CA . THR A 1 137 ? -4.997 -4.793 -12.790 1.00 87.06 137 THR A CA 1
ATOM 1020 C C . THR A 1 137 ? -4.126 -5.369 -11.674 1.00 87.06 137 THR A C 1
ATOM 1022 O O . THR A 1 137 ? -4.429 -6.419 -11.115 1.00 87.06 137 THR A O 1
ATOM 1025 N N . VAL A 1 138 ? -3.031 -4.677 -11.339 1.00 91.19 138 VAL A N 1
ATOM 1026 C CA . VAL A 1 138 ? -2.071 -5.086 -10.305 1.00 91.19 138 VAL A CA 1
ATOM 1027 C C . VAL A 1 138 ? -1.640 -3.888 -9.469 1.00 91.19 138 VAL A C 1
ATOM 1029 O O . VAL A 1 138 ? -1.428 -2.794 -9.995 1.00 91.19 138 VAL A O 1
ATOM 1032 N N . LEU A 1 139 ? -1.453 -4.128 -8.169 1.00 92.44 139 LEU A N 1
ATOM 1033 C CA . LEU A 1 139 ? -0.791 -3.222 -7.237 1.00 92.44 139 LEU A CA 1
ATOM 1034 C C . LEU A 1 139 ? 0.604 -3.760 -6.892 1.00 92.44 139 LEU A C 1
ATOM 1036 O O . LEU A 1 139 ? 0.739 -4.788 -6.233 1.00 92.44 139 LEU A O 1
ATOM 1040 N N . ALA A 1 140 ? 1.645 -3.044 -7.301 1.00 92.62 140 ALA A N 1
ATOM 1041 C CA . ALA A 1 140 ? 3.018 -3.317 -6.904 1.00 92.62 140 ALA A CA 1
ATOM 1042 C C . ALA A 1 140 ? 3.418 -2.424 -5.724 1.00 92.62 140 ALA A C 1
ATOM 1044 O O . ALA A 1 140 ? 3.289 -1.200 -5.797 1.00 92.62 140 ALA A O 1
ATOM 1045 N N . PHE A 1 141 ? 3.934 -3.013 -4.646 1.00 92.19 141 PHE A N 1
ATOM 1046 C CA . PHE A 1 141 ? 4.285 -2.283 -3.428 1.00 92.19 141 PHE A CA 1
ATOM 1047 C C . PHE A 1 141 ? 5.727 -2.532 -2.978 1.00 92.19 141 PHE A C 1
ATOM 1049 O O . PHE A 1 141 ? 6.317 -3.580 -3.238 1.00 92.19 141 PHE A O 1
ATOM 1056 N N . GLY A 1 142 ? 6.317 -1.538 -2.310 1.00 88.25 142 GLY A N 1
ATOM 1057 C CA . GLY A 1 142 ? 7.648 -1.662 -1.709 1.00 88.25 142 GLY A CA 1
ATOM 1058 C C . GLY A 1 142 ? 7.637 -2.497 -0.421 1.00 88.25 142 GLY A C 1
ATOM 1059 O O . GLY A 1 142 ? 6.649 -2.495 0.306 1.00 88.25 142 GLY A O 1
ATOM 1060 N N . ALA A 1 143 ? 8.756 -3.154 -0.091 1.00 79.44 143 ALA A N 1
ATOM 1061 C CA . ALA A 1 143 ? 8.863 -4.095 1.037 1.00 79.44 143 ALA A CA 1
ATOM 1062 C C . ALA A 1 143 ? 8.406 -3.531 2.402 1.00 79.44 143 ALA A C 1
ATOM 1064 O O . ALA A 1 143 ? 7.828 -4.253 3.206 1.00 79.44 143 ALA A O 1
ATOM 1065 N N . GLY A 1 144 ? 8.594 -2.231 2.651 1.00 80.75 144 GLY A N 1
ATOM 1066 C CA . GLY A 1 144 ? 8.150 -1.568 3.886 1.00 80.75 144 GLY A CA 1
ATOM 1067 C C . GLY A 1 144 ? 6.681 -1.130 3.913 1.00 80.75 144 GLY A C 1
ATOM 1068 O O . GLY A 1 144 ? 6.274 -0.451 4.849 1.00 80.75 144 GLY A O 1
ATOM 1069 N N . LEU A 1 145 ? 5.899 -1.442 2.877 1.00 85.00 145 LEU A N 1
ATOM 1070 C CA . LEU A 1 145 ? 4.521 -0.973 2.709 1.00 85.00 145 LEU A CA 1
ATOM 1071 C C . LEU A 1 145 ? 3.498 -2.118 2.661 1.00 85.00 145 LEU A C 1
ATOM 1073 O O . LEU A 1 145 ? 2.335 -1.849 2.381 1.00 85.00 145 LEU A O 1
ATOM 1077 N N . SER A 1 146 ? 3.892 -3.365 2.967 1.00 83.50 146 SER A N 1
ATOM 1078 C CA . SER A 1 146 ? 2.991 -4.535 2.910 1.00 83.50 146 SER A CA 1
ATOM 1079 C C . SER A 1 146 ? 1.708 -4.362 3.734 1.00 83.50 146 SER A C 1
ATOM 1081 O O . SER A 1 146 ? 0.638 -4.519 3.153 1.00 83.50 146 SER A O 1
ATOM 1083 N N . PRO A 1 147 ? 1.749 -3.944 5.021 1.00 79.44 147 PRO A N 1
ATOM 1084 C CA . PRO A 1 147 ? 0.517 -3.796 5.802 1.00 79.44 147 PRO A CA 1
ATOM 1085 C C . PRO A 1 147 ? -0.431 -2.745 5.212 1.00 79.44 147 PRO A C 1
ATOM 1087 O O . PRO A 1 147 ? -1.641 -2.933 5.177 1.00 79.44 147 PRO A O 1
ATOM 1090 N N . VAL A 1 148 ? 0.123 -1.645 4.692 1.00 78.12 148 VAL A N 1
ATOM 1091 C CA . VAL A 1 148 ? -0.662 -0.579 4.051 1.00 78.12 148 VAL A CA 1
ATOM 1092 C C . VAL A 1 148 ? -1.254 -1.066 2.728 1.00 78.12 148 VAL A C 1
ATOM 1094 O O . VAL A 1 148 ? -2.406 -0.772 2.425 1.00 78.12 148 VAL A O 1
ATOM 1097 N N . ALA A 1 149 ? -0.487 -1.821 1.940 1.00 75.25 149 ALA A N 1
ATOM 1098 C CA . ALA A 1 149 ? -0.958 -2.408 0.692 1.00 75.25 149 ALA A CA 1
ATOM 1099 C C . ALA A 1 149 ? -2.094 -3.413 0.932 1.00 75.25 149 ALA A C 1
ATOM 1101 O O . ALA A 1 149 ? -3.094 -3.363 0.223 1.00 75.25 149 ALA A O 1
ATOM 1102 N N . GLU A 1 150 ? -1.985 -4.260 1.959 1.00 81.69 150 GLU A N 1
ATOM 1103 C CA . GLU A 1 150 ? -3.059 -5.161 2.385 1.00 81.69 150 GLU A CA 1
ATOM 1104 C C . GLU A 1 150 ? -4.316 -4.377 2.772 1.00 81.69 150 GLU A C 1
ATOM 1106 O O . GLU A 1 150 ? -5.397 -4.675 2.269 1.00 81.69 150 GLU A O 1
ATOM 1111 N N . GLU A 1 151 ? -4.190 -3.320 3.582 1.00 79.31 151 GLU A N 1
ATOM 1112 C CA . GLU A 1 151 ? -5.325 -2.457 3.935 1.00 79.31 151 GLU A CA 1
ATOM 1113 C C . GLU A 1 151 ? -5.978 -1.807 2.698 1.00 79.31 151 GLU A C 1
ATOM 1115 O O . GLU A 1 151 ? -7.204 -1.741 2.618 1.00 79.31 151 GLU A O 1
ATOM 1120 N N . ILE A 1 152 ? -5.189 -1.370 1.709 1.00 79.25 152 ILE A N 1
ATOM 1121 C CA . ILE A 1 152 ? -5.700 -0.805 0.447 1.00 79.25 152 ILE A CA 1
ATOM 1122 C C . ILE A 1 152 ? -6.412 -1.867 -0.386 1.00 79.25 152 ILE A C 1
ATOM 1124 O O . ILE A 1 152 ? -7.500 -1.603 -0.889 1.00 79.25 152 ILE A O 1
ATOM 1128 N N . MET A 1 153 ? -5.826 -3.057 -0.534 1.00 77.56 153 MET A N 1
ATOM 1129 C CA . MET A 1 153 ? -6.455 -4.164 -1.257 1.00 77.56 153 MET A CA 1
ATOM 1130 C C . MET A 1 153 ? -7.782 -4.550 -0.607 1.00 77.56 153 MET A C 1
ATOM 1132 O O . MET A 1 153 ? -8.783 -4.711 -1.300 1.00 77.56 153 MET A O 1
ATOM 1136 N N . LEU A 1 154 ? -7.816 -4.626 0.724 1.00 71.38 154 LEU A N 1
ATOM 1137 C CA . LEU A 1 154 ? -9.043 -4.873 1.472 1.00 71.38 154 LEU A CA 1
ATOM 1138 C C . LEU A 1 154 ? -10.081 -3.772 1.239 1.00 71.38 154 LEU A C 1
ATOM 1140 O O . LEU A 1 154 ? -11.246 -4.080 1.010 1.00 71.38 154 LEU A O 1
ATOM 1144 N N . ALA A 1 155 ? -9.667 -2.505 1.257 1.00 69.56 155 ALA A N 1
ATOM 1145 C CA . ALA A 1 155 ? -10.558 -1.370 1.045 1.00 69.56 155 ALA A CA 1
ATOM 1146 C C . ALA A 1 155 ? -11.037 -1.213 -0.413 1.00 69.56 155 ALA A C 1
ATOM 1148 O O . ALA A 1 155 ? -12.115 -0.674 -0.619 1.00 69.56 155 ALA A O 1
ATOM 1149 N N . ALA A 1 156 ? -10.270 -1.669 -1.409 1.00 69.69 156 ALA A N 1
ATOM 1150 C CA . ALA A 1 156 ? -10.642 -1.625 -2.830 1.00 69.69 156 ALA A CA 1
ATOM 1151 C C . ALA A 1 156 ? -11.490 -2.833 -3.278 1.00 69.69 156 ALA A C 1
ATOM 1153 O O . ALA A 1 156 ? -12.161 -2.788 -4.307 1.00 69.69 156 ALA A O 1
ATOM 1154 N N . VAL A 1 157 ? -11.438 -3.944 -2.541 1.00 68.25 157 VAL A N 1
ATOM 1155 C CA . VAL A 1 157 ? -12.265 -5.132 -2.816 1.00 68.25 157 VAL A CA 1
ATOM 1156 C C . VAL A 1 157 ? -13.560 -5.106 -2.001 1.00 68.25 157 VAL A C 1
ATOM 1158 O O . VAL A 1 157 ? -14.559 -5.682 -2.428 1.00 68.25 157 VAL A O 1
ATOM 1161 N N . ALA A 1 158 ? -13.566 -4.443 -0.842 1.00 63.34 158 ALA A N 1
ATOM 1162 C CA . ALA A 1 158 ? -14.762 -4.304 -0.028 1.00 63.34 158 ALA A CA 1
ATOM 1163 C C . ALA A 1 158 ? -15.682 -3.195 -0.569 1.00 63.34 158 ALA A C 1
ATOM 1165 O O . ALA A 1 158 ? -15.347 -2.014 -0.515 1.00 63.34 158 ALA A O 1
ATOM 1166 N N . ASP A 1 159 ? -16.867 -3.581 -1.035 1.00 61.16 159 ASP A N 1
ATOM 1167 C CA . ASP A 1 159 ? -17.911 -2.686 -1.520 1.00 61.16 159 ASP A CA 1
ATOM 1168 C C . ASP A 1 159 ? -19.216 -2.926 -0.727 1.00 61.16 159 ASP A C 1
ATOM 1170 O O . ASP A 1 159 ? -19.859 -3.974 -0.890 1.00 61.16 159 ASP A O 1
ATOM 1174 N N . PRO A 1 160 ? -19.643 -1.972 0.125 1.00 60.62 160 PRO A N 1
ATOM 1175 C CA . PRO A 1 160 ? -20.883 -2.096 0.887 1.00 60.62 160 PRO A CA 1
ATOM 1176 C C . PRO A 1 160 ? -22.146 -2.071 0.007 1.00 60.62 160 PRO A C 1
ATOM 1178 O O . PRO A 1 160 ? -23.139 -2.699 0.372 1.00 60.62 160 PRO A O 1
ATOM 1181 N N . ALA A 1 161 ? -22.132 -1.426 -1.166 1.00 60.75 161 ALA A N 1
ATOM 1182 C CA . ALA A 1 161 ? -23.259 -1.448 -2.103 1.00 60.75 161 ALA A CA 1
ATOM 1183 C C . ALA A 1 161 ? -23.420 -2.820 -2.777 1.00 60.75 161 ALA A C 1
ATOM 1185 O O . ALA A 1 161 ? -24.545 -3.247 -3.040 1.00 60.75 161 ALA A O 1
ATOM 1186 N N . LEU A 1 162 ? -22.316 -3.539 -2.998 1.00 53.50 162 LEU A N 1
ATOM 1187 C CA . LEU A 1 162 ? -22.324 -4.912 -3.518 1.00 53.50 162 LEU A CA 1
ATOM 1188 C C . LEU A 1 162 ? -22.383 -5.981 -2.413 1.00 53.50 162 LEU A C 1
ATOM 1190 O O . LEU A 1 162 ? -22.373 -7.172 -2.715 1.00 53.50 162 LEU A O 1
ATOM 1194 N N . SER A 1 163 ? -22.465 -5.579 -1.137 1.00 58.72 163 SER A N 1
ATOM 1195 C CA . SER A 1 163 ? -22.387 -6.477 0.031 1.00 58.72 163 SER A CA 1
ATOM 1196 C C . SER A 1 163 ? -21.115 -7.340 0.069 1.00 58.72 163 SER A C 1
ATOM 1198 O O . SER A 1 163 ? -21.095 -8.410 0.682 1.00 58.72 163 SER A O 1
ATOM 1200 N N . ILE A 1 164 ? -20.036 -6.879 -0.565 1.00 58.94 164 ILE A N 1
ATOM 1201 C CA . ILE A 1 164 ? -18.727 -7.527 -0.518 1.00 58.94 164 ILE A CA 1
ATOM 1202 C C . ILE A 1 164 ? -17.984 -6.891 0.650 1.00 58.94 164 ILE A C 1
ATOM 1204 O O . ILE A 1 164 ? -17.459 -5.794 0.542 1.00 58.94 164 ILE A O 1
ATOM 1208 N N . LEU A 1 165 ? -17.981 -7.552 1.802 1.00 63.28 165 LEU A N 1
ATOM 1209 C CA . LEU A 1 165 ? -17.339 -7.046 3.016 1.00 63.28 165 LEU A CA 1
ATOM 1210 C C . LEU A 1 165 ? -16.232 -8.006 3.441 1.00 63.28 165 LEU A C 1
ATOM 1212 O O . LEU A 1 165 ? -16.363 -9.224 3.304 1.00 63.28 165 LEU A O 1
ATOM 1216 N N . HIS A 1 166 ? -15.141 -7.465 3.986 1.00 65.00 166 HIS A N 1
ATOM 1217 C CA . HIS A 1 166 ? -14.064 -8.293 4.523 1.00 65.00 166 HIS A CA 1
ATOM 1218 C C . HIS A 1 166 ? -14.588 -9.210 5.640 1.00 65.00 166 HIS A C 1
ATOM 1220 O O . HIS A 1 166 ? -15.443 -8.809 6.433 1.00 65.00 166 HIS A O 1
ATOM 1226 N N . ALA A 1 167 ? -14.031 -10.421 5.755 1.00 66.75 167 ALA A N 1
ATOM 1227 C CA . ALA A 1 167 ? -14.426 -11.397 6.772 1.00 66.75 167 ALA A CA 1
ATOM 1228 C C . ALA A 1 167 ? -14.388 -10.815 8.195 1.00 66.75 167 ALA A C 1
ATOM 1230 O O . ALA A 1 167 ? -15.256 -11.136 9.002 1.00 66.75 167 ALA A O 1
ATOM 1231 N N . ALA A 1 168 ? -13.444 -9.906 8.483 1.00 68.12 168 ALA A N 1
ATOM 1232 C CA . ALA A 1 168 ? -13.377 -9.210 9.770 1.00 68.12 168 ALA A CA 1
ATOM 1233 C C . ALA A 1 168 ? -14.679 -8.477 10.116 1.00 68.12 168 ALA A C 1
ATOM 1235 O O . ALA A 1 168 ? -15.065 -8.523 11.277 1.00 68.12 168 ALA A O 1
ATOM 1236 N N . ASN A 1 169 ? -15.389 -7.882 9.146 1.00 72.00 169 ASN A N 1
ATOM 1237 C CA . ASN A 1 169 ? -16.671 -7.231 9.425 1.00 72.00 169 ASN A CA 1
ATOM 1238 C C . ASN A 1 169 ? -17.645 -8.216 10.073 1.00 72.00 169 ASN A C 1
ATOM 1240 O O . ASN A 1 169 ? -18.166 -7.957 11.153 1.00 72.00 169 ASN A O 1
ATOM 1244 N N . TRP A 1 170 ? -17.775 -9.411 9.493 1.00 69.50 170 TRP A N 1
ATOM 1245 C CA . TRP A 1 170 ? -18.641 -10.462 10.019 1.00 69.50 170 TRP A CA 1
ATOM 1246 C C . TRP A 1 170 ? -18.262 -10.908 11.436 1.00 69.50 170 TRP A C 1
ATOM 1248 O O . TRP A 1 170 ? -19.148 -11.287 12.193 1.00 69.50 170 TRP A O 1
ATOM 1258 N N . TYR A 1 171 ? -16.992 -10.821 11.843 1.00 73.31 171 TYR A N 1
ATOM 1259 C CA . TYR A 1 171 ? -16.582 -11.105 13.227 1.00 73.31 171 TYR A CA 1
ATOM 1260 C C . TYR A 1 171 ? -17.024 -10.030 14.240 1.00 73.31 171 TYR A C 1
ATOM 1262 O O . TYR A 1 171 ? -17.115 -10.333 15.434 1.00 73.31 171 TYR A O 1
ATOM 1270 N N . TYR A 1 172 ? -17.287 -8.797 13.792 1.00 74.44 172 TYR A N 1
ATOM 1271 C CA . TYR A 1 172 ? -17.711 -7.673 14.639 1.00 74.44 172 TYR A CA 1
ATOM 1272 C C . TYR A 1 172 ? -19.206 -7.343 14.527 1.00 74.44 172 TYR A C 1
ATOM 1274 O O . TYR A 1 172 ? -19.762 -6.761 15.458 1.00 74.44 172 TYR A O 1
ATOM 1282 N N . THR A 1 173 ? -19.866 -7.711 13.426 1.00 73.12 173 THR A N 1
ATOM 1283 C CA . THR A 1 173 ? -21.254 -7.317 13.120 1.00 73.12 173 THR A CA 1
ATOM 1284 C C . THR A 1 173 ? -22.217 -8.497 12.967 1.00 73.12 173 THR A C 1
ATOM 1286 O O . THR A 1 173 ? -23.401 -8.289 12.717 1.00 73.12 173 THR A O 1
ATOM 1289 N N . SER A 1 174 ? -21.759 -9.740 13.166 1.00 73.00 174 SER A N 1
ATOM 1290 C CA . SER A 1 174 ? -22.620 -10.929 13.155 1.00 73.00 174 SER A CA 1
ATOM 1291 C C . SER A 1 174 ? -22.846 -11.491 14.553 1.00 73.00 174 SER A C 1
ATOM 1293 O O . SER A 1 174 ? -21.916 -11.679 15.337 1.00 73.00 174 SER A O 1
ATOM 1295 N N . ALA A 1 175 ? -24.091 -11.870 14.845 1.00 70.88 175 ALA A N 1
ATOM 1296 C CA . ALA A 1 175 ? -24.390 -12.676 16.023 1.00 70.88 175 ALA A CA 1
ATOM 1297 C C . ALA A 1 175 ? -23.955 -14.145 15.840 1.00 70.88 175 ALA A C 1
ATOM 1299 O O . ALA A 1 175 ? -23.704 -14.838 16.821 1.00 70.88 175 ALA A O 1
ATOM 1300 N N . THR A 1 176 ? -23.851 -14.657 14.614 1.00 71.81 176 THR A N 1
ATOM 1301 C CA . THR A 1 176 ? -23.595 -16.088 14.364 1.00 71.81 176 THR A CA 1
ATOM 1302 C C . THR A 1 176 ? -22.137 -16.408 14.054 1.00 71.81 176 THR A C 1
ATOM 1304 O O . THR A 1 176 ? -21.756 -17.575 14.101 1.00 71.81 176 THR A O 1
ATOM 1307 N N . THR A 1 177 ? -21.315 -15.402 13.751 1.00 65.50 177 THR A N 1
ATOM 1308 C CA . THR A 1 177 ? -19.947 -15.597 13.256 1.00 65.50 177 THR A CA 1
ATOM 1309 C C . THR A 1 177 ? -18.913 -15.157 14.295 1.00 65.50 177 THR A C 1
ATOM 1311 O O . THR A 1 177 ? -18.845 -13.989 14.665 1.00 65.50 177 THR A O 1
ATOM 1314 N N . GLY A 1 178 ? -18.068 -16.094 14.740 1.00 66.31 178 GLY A N 1
ATOM 1315 C CA . GLY A 1 178 ? -16.921 -15.815 15.610 1.00 66.31 178 GLY A CA 1
ATOM 1316 C C . GLY A 1 178 ? -17.239 -15.549 17.087 1.00 66.31 178 GLY A C 1
ATOM 1317 O O . GLY A 1 178 ? -18.346 -15.770 17.567 1.00 66.31 178 GLY A O 1
ATOM 1318 N N . VAL A 1 179 ? -16.224 -15.082 17.825 1.00 67.94 179 VAL A N 1
ATOM 1319 C CA . VAL A 1 179 ? -16.265 -14.843 19.285 1.00 67.94 179 VAL A CA 1
ATOM 1320 C C . VAL A 1 179 ? -16.823 -13.469 19.689 1.00 67.94 179 VAL A C 1
ATOM 1322 O O . VAL A 1 179 ? -16.825 -13.148 20.874 1.00 67.94 179 VAL A O 1
ATOM 1325 N N . ARG A 1 180 ? -17.348 -12.681 18.735 1.00 73.56 180 ARG A N 1
ATOM 1326 C CA . ARG A 1 180 ? -18.005 -11.380 18.981 1.00 73.56 180 ARG A CA 1
ATOM 1327 C C . ARG A 1 180 ? -17.118 -10.395 19.756 1.00 73.56 180 ARG A C 1
ATOM 1329 O O . ARG A 1 180 ? -17.409 -9.998 20.889 1.00 73.56 180 ARG A O 1
ATOM 1336 N N . PHE A 1 181 ? -15.996 -10.020 19.144 1.00 76.69 181 PHE A N 1
ATOM 1337 C CA . PHE A 1 181 ? -14.986 -9.178 19.781 1.00 76.69 181 PHE A CA 1
ATOM 1338 C C . PHE A 1 181 ? -15.562 -7.835 20.236 1.00 76.69 181 PHE A C 1
ATOM 1340 O O . PHE A 1 181 ? -16.141 -7.079 19.461 1.00 76.69 181 PHE A O 1
ATOM 1347 N N . SER A 1 182 ? -15.364 -7.530 21.514 1.00 82.50 182 SER A N 1
ATOM 1348 C CA . SER A 1 182 ? -15.765 -6.269 22.131 1.00 82.50 182 SER A CA 1
ATOM 1349 C C . SER A 1 182 ? -14.680 -5.814 23.090 1.00 82.50 182 SER A C 1
ATOM 1351 O O . SER A 1 182 ? -13.951 -6.641 23.644 1.00 82.50 182 SER A O 1
ATOM 1353 N N . PHE A 1 183 ? -14.583 -4.509 23.322 1.00 88.06 183 PHE A N 1
ATOM 1354 C CA . PHE A 1 183 ? -13.699 -4.033 24.376 1.00 88.06 183 PHE A CA 1
ATOM 1355 C C . PHE A 1 183 ? -14.233 -4.430 25.751 1.00 88.06 183 PHE A C 1
ATOM 1357 O O . PHE A 1 183 ? -15.435 -4.609 25.967 1.00 88.06 183 PHE A O 1
ATOM 1364 N N . ILE A 1 184 ? -13.307 -4.562 26.693 1.00 89.50 184 ILE A N 1
ATOM 1365 C CA . ILE A 1 184 ? -13.611 -4.770 28.104 1.00 89.50 184 ILE A CA 1
ATOM 1366 C C . ILE A 1 184 ? -13.700 -3.421 28.812 1.00 89.50 184 ILE A C 1
ATOM 1368 O O . ILE A 1 184 ? -12.989 -2.474 28.472 1.00 89.50 184 ILE A O 1
ATOM 1372 N N . ARG A 1 185 ? -14.544 -3.339 29.840 1.00 88.62 185 ARG A N 1
ATOM 1373 C CA . ARG A 1 185 ? -14.761 -2.095 30.588 1.00 88.62 185 ARG A CA 1
ATOM 1374 C C . ARG A 1 185 ? -13.482 -1.521 31.195 1.00 88.62 185 ARG A C 1
ATOM 1376 O O . ARG A 1 185 ? -13.318 -0.311 31.233 1.00 88.62 185 ARG A O 1
ATOM 1383 N N . SER A 1 186 ? -12.554 -2.373 31.628 1.00 89.88 186 SER A N 1
ATOM 1384 C CA . SER A 1 186 ? -11.255 -1.934 32.153 1.00 89.88 186 SER A CA 1
ATOM 1385 C C . SER A 1 186 ? -10.430 -1.168 31.117 1.00 89.88 186 SER A C 1
ATOM 1387 O O . SER A 1 186 ? -9.819 -0.166 31.469 1.00 89.88 186 SER A O 1
ATOM 1389 N N . PHE A 1 187 ? -10.468 -1.581 29.846 1.00 90.81 187 PHE A N 1
ATOM 1390 C CA . PHE A 1 187 ? -9.853 -0.833 28.751 1.00 90.81 187 PHE A CA 1
ATOM 1391 C C . PHE A 1 187 ? -10.602 0.478 28.494 1.00 90.81 187 PHE A C 1
ATOM 1393 O O . PHE A 1 187 ? -9.993 1.529 28.378 1.00 90.81 187 PHE A O 1
ATOM 1400 N N . ILE A 1 188 ? -11.935 0.463 28.480 1.00 91.19 188 ILE A N 1
ATOM 1401 C CA . ILE A 1 188 ? -12.720 1.691 28.273 1.00 91.19 188 ILE A CA 1
ATOM 1402 C C . ILE A 1 188 ? -12.513 2.708 29.402 1.00 91.19 188 ILE A C 1
ATOM 1404 O O . ILE A 1 188 ? -12.518 3.913 29.161 1.00 91.19 188 ILE A O 1
ATOM 1408 N N . ASN A 1 189 ? -12.252 2.255 30.624 1.00 91.31 189 ASN A N 1
ATOM 1409 C CA . ASN A 1 189 ? -11.949 3.122 31.758 1.00 91.31 189 ASN A CA 1
ATOM 1410 C C . ASN A 1 189 ? -10.591 3.833 31.652 1.00 91.31 189 ASN A C 1
ATOM 1412 O O . ASN A 1 189 ? -10.367 4.778 32.405 1.00 91.31 189 ASN A O 1
ATOM 1416 N N . THR A 1 190 ? -9.706 3.447 30.723 1.00 92.56 190 THR A N 1
ATOM 1417 C CA . THR A 1 190 ? -8.459 4.196 30.484 1.00 92.56 190 THR A CA 1
ATOM 1418 C C . THR A 1 190 ? -8.716 5.538 29.801 1.00 92.56 190 THR A C 1
ATOM 1420 O O . THR A 1 190 ? -7.861 6.419 29.846 1.00 92.56 190 THR A O 1
ATOM 1423 N N . TYR A 1 191 ? -9.879 5.714 29.163 1.00 91.69 191 TYR A N 1
ATOM 1424 C CA . TYR A 1 191 ? -10.280 6.997 28.593 1.00 91.69 191 TYR A CA 1
ATOM 1425 C C . TYR A 1 191 ? -10.742 7.942 29.700 1.00 91.69 191 TYR A C 1
ATOM 1427 O O . TYR A 1 191 ? -11.602 7.599 30.517 1.00 91.69 191 TYR A O 1
ATOM 1435 N N . LEU A 1 192 ? -10.197 9.152 29.692 1.00 93.81 192 LEU A N 1
ATOM 1436 C CA . LEU A 1 192 ? -10.499 10.181 30.678 1.00 93.81 192 LEU A CA 1
ATOM 1437 C C . LEU A 1 192 ? -11.902 10.771 30.461 1.00 93.81 192 LEU A C 1
ATOM 1439 O O . LEU A 1 192 ? -12.576 10.523 29.453 1.00 93.81 192 LEU A O 1
ATOM 1443 N N . ASN A 1 193 ? -12.343 11.552 31.435 1.00 92.19 193 ASN A N 1
ATOM 1444 C CA . ASN A 1 193 ? -13.408 12.526 31.258 1.00 92.19 193 ASN A CA 1
ATOM 1445 C C . ASN A 1 193 ? -12.919 13.673 30.352 1.00 92.19 193 ASN A C 1
ATOM 1447 O O . ASN A 1 193 ? -11.718 13.860 30.145 1.00 92.19 193 ASN A O 1
ATOM 1451 N N . ILE A 1 194 ? -13.845 14.466 29.814 1.00 91.62 194 ILE A N 1
ATOM 1452 C CA . ILE A 1 194 ? -13.520 15.615 28.953 1.00 91.62 194 ILE A CA 1
ATOM 1453 C C . ILE A 1 194 ? -12.697 16.699 29.673 1.00 91.62 194 ILE A C 1
ATOM 1455 O O . ILE A 1 194 ? -11.992 17.467 29.026 1.00 91.62 194 ILE A O 1
ATOM 1459 N N . ASP A 1 195 ? -12.763 16.739 31.004 1.00 90.38 195 ASP A N 1
ATOM 1460 C CA . ASP A 1 195 ? -11.973 17.619 31.871 1.00 90.38 195 ASP A CA 1
ATOM 1461 C C . ASP A 1 195 ? -10.553 17.083 32.160 1.00 90.38 195 ASP A C 1
ATOM 1463 O O . ASP A 1 195 ? -9.772 17.738 32.846 1.00 90.38 195 ASP A O 1
ATOM 1467 N N . GLY A 1 196 ? -10.206 15.900 31.638 1.00 88.75 196 GLY A N 1
ATOM 1468 C CA . GLY A 1 196 ? -8.915 15.243 31.846 1.00 88.75 196 GLY A CA 1
ATOM 1469 C C . GLY A 1 196 ? -8.813 14.429 33.139 1.00 88.75 196 GLY A C 1
ATOM 1470 O O . GLY A 1 196 ? -7.768 13.832 33.396 1.00 88.75 196 GLY A O 1
ATOM 1471 N N . THR A 1 197 ? -9.868 14.350 33.950 1.00 92.75 197 THR A N 1
ATOM 1472 C CA . THR A 1 197 ? -9.867 13.505 35.151 1.00 92.75 197 THR A CA 1
ATOM 1473 C C . THR A 1 197 ? -10.109 12.029 34.805 1.00 92.75 197 THR A C 1
ATOM 1475 O O . THR A 1 197 ? -10.802 11.719 33.829 1.00 92.75 197 THR A O 1
ATOM 1478 N N . PRO A 1 198 ? -9.559 11.071 35.577 1.00 92.62 198 PRO A N 1
ATOM 1479 C CA . PRO A 1 198 ? -9.896 9.660 35.415 1.00 92.62 198 PRO A CA 1
ATOM 1480 C C . PRO A 1 198 ? -11.396 9.413 35.600 1.00 92.62 198 PRO A C 1
ATOM 1482 O O . PRO A 1 198 ? -11.968 9.783 36.624 1.00 92.62 198 PRO A O 1
ATOM 1485 N N . PHE A 1 199 ? -12.027 8.712 34.654 1.00 90.19 199 PHE A N 1
ATOM 1486 C CA . PHE A 1 199 ? -13.454 8.369 34.739 1.00 90.19 199 PHE A CA 1
ATOM 1487 C C . PHE A 1 199 ? -13.798 7.561 36.003 1.00 90.19 199 PHE A C 1
ATOM 1489 O O . PHE A 1 199 ? -14.882 7.696 36.567 1.00 90.19 199 PHE A O 1
ATOM 1496 N N . THR A 1 200 ? -12.853 6.757 36.491 1.00 90.75 200 THR A N 1
ATOM 1497 C CA . THR A 1 200 ? -12.988 5.956 37.717 1.00 90.75 200 THR A CA 1
ATOM 1498 C C . THR A 1 200 ? -13.148 6.790 38.990 1.00 90.75 200 THR A C 1
ATOM 1500 O O . THR A 1 200 ? -13.508 6.235 40.024 1.00 90.75 200 THR A O 1
ATOM 1503 N N . ASN A 1 201 ? -12.902 8.104 38.938 1.00 91.38 201 ASN A N 1
ATOM 1504 C CA . ASN A 1 201 ? -13.144 9.009 40.062 1.00 91.38 201 ASN A CA 1
ATOM 1505 C C . ASN A 1 201 ? -14.628 9.370 40.215 1.00 91.38 201 ASN A C 1
ATOM 1507 O O . ASN A 1 201 ? -15.026 9.900 41.252 1.00 91.38 201 ASN A O 1
ATOM 1511 N N . ASN A 1 202 ? -15.456 9.086 39.205 1.00 87.31 202 ASN A N 1
ATOM 1512 C CA . ASN A 1 202 ? -16.878 9.386 39.258 1.00 87.31 202 ASN A CA 1
ATOM 1513 C C . ASN A 1 202 ? -17.578 8.457 40.272 1.00 87.31 202 ASN A C 1
ATOM 1515 O O . ASN A 1 202 ? -17.398 7.232 40.228 1.00 87.31 202 ASN A O 1
ATOM 1519 N N . PRO A 1 203 ? -18.417 8.996 41.174 1.00 87.44 203 PRO A N 1
ATOM 1520 C CA . PRO A 1 203 ? -19.152 8.179 42.128 1.00 87.44 203 PRO A CA 1
ATOM 1521 C C . PRO A 1 203 ? -20.093 7.223 41.387 1.00 87.44 203 PRO A C 1
ATOM 1523 O O . PRO A 1 203 ? -20.852 7.625 40.508 1.00 87.44 203 PRO A O 1
ATOM 1526 N N . GLY A 1 204 ? -20.026 5.935 41.730 1.00 85.56 204 GLY A N 1
ATOM 1527 C CA . GLY A 1 204 ? -20.853 4.907 41.094 1.00 85.56 204 GLY A CA 1
ATOM 1528 C C . GLY A 1 204 ? -20.410 4.501 39.685 1.00 85.56 204 GLY A C 1
ATOM 1529 O O . GLY A 1 204 ? -21.180 3.839 38.992 1.00 85.56 204 GLY A O 1
ATOM 1530 N N . TYR A 1 205 ? -19.179 4.823 39.254 1.00 86.25 205 TYR A N 1
ATOM 1531 C CA . TYR A 1 205 ? -18.707 4.470 37.907 1.00 86.25 205 TYR A CA 1
ATOM 1532 C C . TYR A 1 205 ? -18.868 2.976 37.576 1.00 86.25 205 TYR A C 1
ATOM 1534 O O . TYR A 1 205 ? -19.138 2.628 36.434 1.00 86.25 205 TYR A O 1
ATOM 1542 N N . ALA A 1 206 ? -18.757 2.090 38.573 1.00 86.12 206 ALA A N 1
ATOM 1543 C CA . ALA A 1 206 ? -18.871 0.643 38.405 1.00 86.12 206 ALA A CA 1
ATOM 1544 C C . ALA A 1 206 ? -20.300 0.151 38.103 1.00 86.12 206 ALA A C 1
ATOM 1546 O O . ALA A 1 206 ? -20.467 -0.975 37.639 1.00 86.12 206 ALA A O 1
ATOM 1547 N N . THR A 1 207 ? -21.337 0.957 38.321 1.00 87.62 207 THR A N 1
ATOM 1548 C CA . THR A 1 207 ? -22.739 0.572 38.073 1.00 87.62 207 THR A CA 1
ATOM 1549 C C . THR A 1 207 ? -23.427 1.450 37.032 1.00 87.62 207 THR A C 1
ATOM 1551 O O . THR A 1 207 ? -24.586 1.203 36.697 1.00 87.62 207 THR A O 1
ATOM 1554 N N . LEU A 1 208 ? -22.716 2.438 36.472 1.00 87.31 208 LEU A N 1
ATOM 1555 C CA . LEU A 1 208 ? -23.236 3.268 35.390 1.00 87.31 208 LEU A CA 1
ATOM 1556 C C . LEU A 1 208 ? -23.618 2.414 34.180 1.00 87.31 208 LEU A C 1
ATOM 1558 O O . LEU A 1 208 ? -22.882 1.520 33.762 1.00 87.31 208 LEU A O 1
ATOM 1562 N N . GLN A 1 209 ? -24.788 2.716 33.625 1.00 86.00 209 GLN A N 1
ATOM 1563 C CA . GLN A 1 209 ? -25.269 2.119 32.387 1.00 86.00 209 GLN A CA 1
ATOM 1564 C C . GLN A 1 209 ? -24.499 2.698 31.201 1.00 86.00 209 GLN A C 1
ATOM 1566 O O . GLN A 1 209 ? -24.174 3.886 31.193 1.00 86.00 209 GLN A O 1
ATOM 1571 N N . PHE A 1 210 ? -24.288 1.887 30.161 1.00 84.06 210 PHE A N 1
ATOM 1572 C CA . PHE A 1 210 ? -23.523 2.273 28.968 1.00 84.06 210 PHE A CA 1
ATOM 1573 C C . PHE A 1 210 ? -23.938 3.642 28.403 1.00 84.06 210 PHE A C 1
ATOM 1575 O O . PHE A 1 210 ? -23.089 4.478 28.106 1.00 84.06 210 PHE A O 1
ATOM 1582 N N . LYS A 1 211 ? -25.252 3.907 28.319 1.00 83.31 211 LYS A N 1
ATOM 1583 C CA . LYS A 1 211 ? -25.809 5.165 27.789 1.00 83.31 211 LYS A CA 1
ATOM 1584 C C . LYS A 1 211 ? -25.332 6.424 28.527 1.00 83.31 211 LYS A C 1
ATOM 1586 O O . LYS A 1 211 ? -25.311 7.496 27.929 1.00 83.31 211 LYS A O 1
ATOM 1591 N N . ASP A 1 212 ? -25.012 6.303 29.813 1.00 85.94 212 ASP A N 1
ATOM 1592 C CA . ASP A 1 212 ? -24.599 7.415 30.670 1.00 85.94 212 ASP A CA 1
ATOM 1593 C C . ASP A 1 212 ? -23.078 7.415 30.868 1.00 85.94 212 ASP A C 1
ATOM 1595 O O . ASP A 1 212 ? -22.477 8.481 30.924 1.00 85.94 212 ASP A O 1
ATOM 1599 N N . GLU A 1 213 ? -22.443 6.240 30.854 1.00 87.81 213 GLU A N 1
ATOM 1600 C CA . GLU A 1 213 ? -20.987 6.069 30.942 1.00 87.81 213 GLU A CA 1
ATOM 1601 C C . GLU A 1 213 ? -20.212 6.717 29.782 1.00 87.81 213 GLU A C 1
ATOM 1603 O O . GLU A 1 213 ? -19.092 7.194 29.979 1.00 87.81 213 GLU A O 1
ATOM 1608 N N . VAL A 1 214 ? -20.780 6.728 28.571 1.00 86.69 214 VAL A N 1
ATOM 1609 C CA . VAL A 1 214 ? -20.112 7.295 27.385 1.00 86.69 214 VAL A CA 1
ATOM 1610 C C . VAL A 1 214 ? -20.245 8.819 27.274 1.00 86.69 214 VAL A C 1
ATOM 1612 O O . VAL A 1 214 ? -19.609 9.432 26.418 1.00 86.69 214 VAL A O 1
ATOM 1615 N N . LYS A 1 215 ? -21.068 9.461 28.113 1.00 87.25 215 LYS A N 1
ATOM 1616 C CA . LYS A 1 215 ? -21.283 10.916 28.067 1.00 87.25 215 LYS A CA 1
ATOM 1617 C C . LYS A 1 215 ? -20.143 11.655 28.764 1.00 87.25 215 LYS A C 1
ATOM 1619 O O . LYS A 1 215 ? -19.670 11.229 29.809 1.00 87.25 215 LYS A O 1
ATOM 1624 N N . GLY A 1 216 ? -19.728 12.794 28.202 1.00 86.44 216 GLY A N 1
ATOM 1625 C CA . GLY A 1 216 ? -18.701 13.650 28.816 1.00 86.44 216 GLY A CA 1
ATOM 1626 C C . GLY A 1 216 ? -17.308 13.014 28.884 1.00 86.44 216 GLY A C 1
ATOM 1627 O O . GLY A 1 216 ? -16.492 13.420 29.708 1.00 86.44 216 GLY A O 1
ATOM 1628 N N . ARG A 1 217 ? -17.041 12.013 28.039 1.00 90.25 217 ARG A N 1
ATOM 1629 C CA . ARG A 1 217 ? -15.752 11.320 27.935 1.00 90.25 217 ARG A CA 1
ATOM 1630 C C . ARG A 1 217 ? -14.831 11.992 26.920 1.00 90.25 217 ARG A C 1
ATOM 1632 O O . ARG A 1 217 ? -15.257 12.826 26.122 1.00 90.25 217 ARG A O 1
ATOM 1639 N N . ASP A 1 218 ? -13.563 11.600 26.954 1.00 91.75 218 ASP A N 1
ATOM 1640 C CA . ASP A 1 218 ? -12.556 11.979 25.966 1.00 91.75 218 ASP A CA 1
ATOM 1641 C C . ASP A 1 218 ? -13.024 11.670 24.529 1.00 91.75 218 ASP A C 1
ATOM 1643 O O . ASP A 1 218 ? -13.508 10.574 24.232 1.00 91.75 218 ASP A O 1
ATOM 1647 N N . ARG A 1 219 ? -12.817 12.627 23.615 1.00 89.56 219 ARG A N 1
ATOM 1648 C CA . ARG A 1 219 ? -13.181 12.534 22.190 1.00 89.56 219 ARG A CA 1
ATOM 1649 C C . ARG A 1 219 ? -12.439 11.443 21.403 1.00 89.56 219 ARG A C 1
ATOM 1651 O O . ARG A 1 219 ? -12.760 11.143 20.260 1.00 89.56 219 ARG A O 1
ATOM 1658 N N . ARG A 1 220 ? -11.427 10.804 21.976 1.00 89.56 220 ARG A N 1
ATOM 1659 C CA . ARG A 1 220 ? -10.794 9.619 21.376 1.00 89.56 220 ARG A CA 1
ATOM 1660 C C . ARG A 1 220 ? -11.632 8.359 21.588 1.00 89.56 220 ARG A C 1
ATOM 1662 O O . ARG A 1 220 ? -11.547 7.426 20.788 1.00 89.56 220 ARG A O 1
ATOM 1669 N N . LEU A 1 221 ? -12.472 8.328 22.627 1.00 89.38 221 LEU A N 1
ATOM 1670 C CA . LEU A 1 221 ? -13.381 7.208 22.875 1.00 89.38 221 LEU A CA 1
ATOM 1671 C C . LEU A 1 221 ? -14.405 7.080 21.740 1.00 89.38 221 LEU A C 1
ATOM 1673 O O . LEU A 1 221 ? -14.628 5.982 21.236 1.00 89.38 221 LEU A O 1
ATOM 1677 N N . GLU A 1 222 ? -14.947 8.208 21.276 1.00 87.19 222 GLU A N 1
ATOM 1678 C CA . GLU A 1 222 ? -15.908 8.268 20.164 1.00 87.19 222 GLU A CA 1
ATOM 1679 C C . GLU A 1 222 ? -15.319 7.871 18.805 1.00 87.19 222 GLU A C 1
ATOM 1681 O O . GLU A 1 222 ? -16.061 7.493 17.905 1.00 87.19 222 GLU A O 1
ATOM 1686 N N . GLN A 1 223 ? -13.993 7.904 18.657 1.00 85.81 223 GLN A N 1
ATOM 1687 C CA . GLN A 1 223 ? -13.291 7.364 17.487 1.00 85.81 223 GLN A CA 1
ATOM 1688 C C . GLN A 1 223 ? -13.031 5.854 17.605 1.00 85.81 223 GLN A C 1
ATOM 1690 O O . GLN A 1 223 ? -12.752 5.188 16.609 1.00 85.81 223 GLN A O 1
ATOM 1695 N N . THR A 1 224 ? -13.111 5.308 18.821 1.00 87.81 224 THR A N 1
ATOM 1696 C CA . THR A 1 224 ? -12.773 3.912 19.122 1.00 87.81 224 THR A CA 1
ATOM 1697 C C . THR A 1 224 ? -14.011 3.017 19.099 1.00 87.81 224 THR A C 1
ATOM 1699 O O . THR A 1 224 ? -13.983 1.958 18.466 1.00 87.81 224 THR A O 1
ATOM 1702 N N . ILE A 1 225 ? -15.096 3.433 19.763 1.00 88.62 225 ILE A N 1
ATOM 1703 C CA . ILE A 1 225 ? -16.332 2.650 19.906 1.00 88.62 225 ILE A CA 1
ATOM 1704 C C . ILE A 1 225 ? -17.556 3.370 19.345 1.00 88.62 225 ILE A C 1
ATOM 1706 O O . ILE A 1 225 ? -17.646 4.596 19.393 1.00 88.62 225 ILE A O 1
ATOM 1710 N N . ARG A 1 226 ? -18.544 2.606 18.864 1.00 85.69 226 ARG A N 1
ATOM 1711 C CA . ARG A 1 226 ? -19.851 3.159 18.498 1.00 85.69 226 ARG A CA 1
ATOM 1712 C C . ARG A 1 226 ? -20.513 3.698 19.773 1.00 85.69 226 ARG A C 1
ATOM 1714 O O . ARG A 1 226 ? -20.624 2.999 20.775 1.00 85.69 226 ARG A O 1
ATOM 1721 N N . MET A 1 227 ? -20.949 4.952 19.745 1.00 84.00 227 MET A N 1
ATOM 1722 C CA . MET A 1 227 ? -21.732 5.574 20.818 1.00 84.00 227 MET A CA 1
ATOM 1723 C C . MET A 1 227 ? -23.160 5.841 20.334 1.00 84.00 227 MET A C 1
ATOM 1725 O O . MET A 1 227 ? -23.458 5.688 19.152 1.00 84.00 227 MET A O 1
ATOM 1729 N N . GLY A 1 228 ? -24.054 6.288 21.220 1.00 75.62 228 GLY A N 1
ATOM 1730 C CA . GLY A 1 228 ? -25.433 6.625 20.833 1.00 75.62 228 GLY A CA 1
ATOM 1731 C C . GLY A 1 228 ? -25.541 7.730 19.768 1.00 75.62 228 GLY A C 1
ATOM 1732 O O . GLY A 1 228 ? -26.527 7.782 19.041 1.00 75.62 228 GLY A O 1
ATOM 1733 N N . SER A 1 229 ? -24.525 8.589 19.645 1.00 74.94 229 SER A N 1
ATOM 1734 C CA . SER A 1 229 ? -24.428 9.640 18.623 1.00 74.94 229 SER A CA 1
ATOM 1735 C C . SER A 1 229 ? -23.851 9.163 17.285 1.00 74.94 229 SER A C 1
ATOM 1737 O O . SER A 1 229 ? -23.821 9.946 16.334 1.00 74.94 229 SER A O 1
ATOM 1739 N N . TYR A 1 230 ? -23.383 7.914 17.192 1.00 81.88 230 TYR A N 1
ATOM 1740 C CA . TYR A 1 230 ? -22.749 7.399 15.985 1.00 81.88 230 TYR A CA 1
ATOM 1741 C C . TYR A 1 230 ? -23.765 7.281 14.844 1.00 81.88 230 TYR A C 1
ATOM 1743 O O . TYR A 1 230 ? -24.831 6.666 14.970 1.00 81.88 230 TYR A O 1
ATOM 1751 N N . LYS A 1 231 ? -23.414 7.878 13.707 1.00 82.50 231 LYS A N 1
ATOM 1752 C CA . LYS A 1 231 ? -24.178 7.805 12.465 1.00 82.50 231 LYS A CA 1
ATOM 1753 C C . LYS A 1 231 ? -23.310 7.156 11.403 1.00 82.50 231 LYS A C 1
ATOM 1755 O O . LYS A 1 231 ? -22.133 7.487 11.281 1.00 82.50 231 LYS A O 1
ATOM 1760 N N . ARG A 1 232 ? -23.914 6.271 10.620 1.00 76.31 232 ARG A N 1
ATOM 1761 C CA . ARG A 1 232 ? -23.303 5.697 9.421 1.00 76.31 232 ARG A CA 1
ATOM 1762 C C . ARG A 1 232 ? -23.808 6.412 8.179 1.00 76.31 232 ARG A C 1
ATOM 1764 O O . ARG A 1 232 ? -24.908 6.963 8.192 1.00 76.31 232 ARG A O 1
ATOM 1771 N N . ILE A 1 233 ? -23.029 6.365 7.110 1.00 74.19 233 ILE A N 1
ATOM 1772 C CA . ILE A 1 233 ? -23.452 6.820 5.787 1.00 74.19 233 ILE A CA 1
ATOM 1773 C C . ILE A 1 233 ? -23.998 5.595 5.055 1.00 74.19 233 ILE A C 1
ATOM 1775 O O . ILE A 1 233 ? -23.268 4.635 4.852 1.00 74.19 233 ILE A O 1
ATOM 1779 N N . ASN A 1 234 ? -25.279 5.614 4.693 1.00 67.19 234 ASN A N 1
ATOM 1780 C CA . ASN A 1 234 ? -25.889 4.606 3.831 1.00 67.19 234 ASN A CA 1
ATOM 1781 C C . ASN A 1 234 ? -26.390 5.314 2.565 1.00 67.19 234 ASN A C 1
ATOM 1783 O O . ASN A 1 234 ? -27.315 6.131 2.624 1.00 67.19 234 ASN A O 1
ATOM 1787 N N . GLY A 1 235 ? -25.707 5.074 1.443 1.00 71.69 235 GLY A N 1
ATOM 1788 C CA . GLY A 1 235 ? -25.864 5.877 0.233 1.00 71.69 235 GLY A CA 1
ATOM 1789 C C . GLY A 1 235 ? -25.517 7.344 0.504 1.00 71.69 235 GLY A C 1
ATOM 1790 O O . GLY A 1 235 ? -24.417 7.662 0.945 1.00 71.69 235 GLY A O 1
ATOM 1791 N N . THR A 1 236 ? -26.466 8.250 0.278 1.00 71.44 236 THR A N 1
ATOM 1792 C CA . THR A 1 236 ? -26.307 9.693 0.540 1.00 71.44 236 THR A CA 1
ATOM 1793 C C . THR A 1 236 ? -26.819 10.135 1.914 1.00 71.44 236 THR A C 1
ATOM 1795 O O . THR A 1 236 ? -26.722 11.314 2.254 1.00 71.44 236 THR A O 1
ATOM 1798 N N . SER A 1 237 ? -27.393 9.231 2.714 1.00 74.56 237 SER A N 1
ATOM 1799 C CA . SER A 1 237 ? -28.094 9.578 3.955 1.00 74.56 237 SER A CA 1
ATOM 1800 C C . SER A 1 237 ? -27.336 9.117 5.198 1.00 74.56 237 SER A C 1
ATOM 1802 O O . SER A 1 237 ? -26.809 8.008 5.255 1.00 74.56 237 SER A O 1
ATOM 1804 N N . GLN A 1 238 ? -27.314 9.960 6.237 1.00 80.44 238 GLN A N 1
ATOM 1805 C CA . GLN A 1 238 ? -26.802 9.567 7.549 1.00 80.44 238 GLN A CA 1
ATOM 1806 C C . GLN A 1 238 ? -27.883 8.839 8.352 1.00 80.44 238 GLN A C 1
ATOM 1808 O O . GLN A 1 238 ? -28.923 9.416 8.665 1.00 80.44 238 GLN A O 1
ATOM 1813 N N . VAL A 1 239 ? -27.616 7.592 8.731 1.00 81.81 239 VAL A N 1
ATOM 1814 C CA . VAL A 1 239 ? -28.523 6.745 9.514 1.00 81.81 239 VAL A CA 1
ATOM 1815 C C . VAL A 1 239 ? -27.927 6.525 10.901 1.00 81.81 239 VAL A C 1
ATOM 1817 O O . VAL A 1 239 ? -26.740 6.226 11.028 1.00 81.81 239 VAL A O 1
ATOM 1820 N N . ALA A 1 240 ? -28.733 6.669 11.954 1.00 81.19 240 ALA A N 1
ATOM 1821 C CA . ALA A 1 240 ? -28.295 6.361 13.314 1.00 81.19 240 ALA A CA 1
ATOM 1822 C C . ALA A 1 240 ? -27.948 4.867 13.426 1.00 81.19 240 ALA A C 1
ATOM 1824 O O . ALA A 1 240 ? -28.764 4.013 13.080 1.00 81.19 240 ALA A O 1
ATOM 1825 N N . ALA A 1 241 ? -26.742 4.558 13.901 1.00 80.25 241 ALA A N 1
ATOM 1826 C CA . ALA A 1 241 ? -26.244 3.189 14.026 1.00 80.25 241 ALA A CA 1
ATOM 1827 C C . ALA A 1 241 ? -25.650 2.973 15.429 1.00 80.25 241 ALA A C 1
ATOM 1829 O O . ALA A 1 241 ? -24.431 2.853 15.575 1.00 80.25 241 ALA A O 1
ATOM 1830 N N . PRO A 1 242 ? -26.492 2.971 16.481 1.00 80.06 242 PRO A N 1
ATOM 1831 C CA . PRO A 1 242 ? -26.018 2.739 17.839 1.00 80.06 242 PRO A CA 1
ATOM 1832 C C . PRO A 1 242 ? -25.425 1.325 17.983 1.00 80.06 242 PRO A C 1
ATOM 1834 O O . PRO A 1 242 ? -25.678 0.455 17.143 1.00 80.06 242 PRO A O 1
ATOM 1837 N N . PRO A 1 243 ? -24.660 1.062 19.057 1.00 79.31 243 PRO A N 1
ATOM 1838 C CA . PRO A 1 243 ? -24.195 -0.281 19.380 1.00 79.31 243 PRO A CA 1
ATOM 1839 C C . PRO A 1 243 ? -25.345 -1.275 19.421 1.00 79.31 243 PRO A C 1
ATOM 1841 O O . PRO A 1 243 ? -26.361 -1.051 20.083 1.00 79.31 243 PRO A O 1
ATOM 1844 N N . VAL A 1 244 ? -25.160 -2.394 18.730 1.00 78.88 244 VAL A N 1
ATOM 1845 C CA . VAL A 1 244 ? -26.132 -3.479 18.735 1.00 78.88 244 VAL A CA 1
ATOM 1846 C C . VAL A 1 244 ? -25.670 -4.515 19.755 1.00 78.88 244 VAL A C 1
ATOM 1848 O O . VAL A 1 244 ? -24.659 -5.192 19.572 1.00 78.88 244 VAL A O 1
ATOM 1851 N N . PHE A 1 245 ? -26.424 -4.650 20.844 1.00 77.19 245 PHE A N 1
ATOM 1852 C CA . PHE A 1 245 ? -26.090 -5.549 21.956 1.00 77.19 245 PHE A CA 1
ATOM 1853 C C . PHE A 1 245 ? -26.200 -7.044 21.600 1.00 77.19 245 PHE A C 1
ATOM 1855 O O . PHE A 1 245 ? -25.774 -7.896 22.372 1.00 77.19 245 PHE A O 1
ATOM 1862 N N . THR A 1 246 ? -26.721 -7.384 20.415 1.00 76.06 246 THR A N 1
ATOM 1863 C CA . THR A 1 246 ? -26.638 -8.747 19.865 1.00 76.06 246 THR A CA 1
ATOM 1864 C C . THR A 1 246 ? -25.250 -9.071 19.309 1.00 76.06 246 THR A C 1
ATOM 1866 O O . THR A 1 246 ? -24.874 -10.242 19.274 1.00 76.06 246 THR A O 1
ATOM 1869 N N . TYR A 1 247 ? -24.485 -8.056 18.886 1.00 74.69 247 TYR A N 1
ATOM 1870 C CA . TYR A 1 247 ? -23.125 -8.206 18.350 1.00 74.69 247 TYR A CA 1
ATOM 1871 C C . TYR A 1 247 ? -22.063 -8.003 19.428 1.00 74.69 247 TYR A C 1
ATOM 1873 O O . TYR A 1 247 ? -21.034 -8.665 19.404 1.00 74.69 247 TYR A O 1
ATOM 1881 N N . SER A 1 248 ? -22.320 -7.125 20.401 1.00 76.19 248 SER A N 1
ATOM 1882 C CA . SER A 1 248 ? -21.393 -6.832 21.494 1.00 76.19 248 SER A CA 1
ATOM 1883 C C . SER A 1 248 ? -22.006 -7.162 22.851 1.00 76.19 248 SER A C 1
ATOM 1885 O O . SER A 1 248 ? -22.922 -6.477 23.301 1.00 76.19 248 SER A O 1
ATOM 1887 N N . TYR A 1 249 ? -21.461 -8.172 23.537 1.00 75.69 249 TYR A N 1
ATOM 1888 C CA . TYR A 1 249 ? -21.914 -8.558 24.881 1.00 75.69 249 TYR A CA 1
ATOM 1889 C C . TYR A 1 249 ? -21.667 -7.473 25.932 1.00 75.69 249 TYR A C 1
ATOM 1891 O O . TYR A 1 249 ? -22.444 -7.332 26.872 1.00 75.69 249 TYR A O 1
ATOM 1899 N N . THR A 1 250 ? -20.582 -6.712 25.787 1.00 78.94 250 THR A N 1
ATOM 1900 C CA . THR A 1 250 ? -20.229 -5.632 26.717 1.00 78.94 250 THR A CA 1
ATOM 1901 C C . THR A 1 250 ? -20.829 -4.284 26.309 1.00 78.94 250 THR A C 1
ATOM 1903 O O . THR A 1 250 ? -20.802 -3.346 27.098 1.00 78.94 250 THR A O 1
ATOM 1906 N N . GLY A 1 251 ? -21.356 -4.168 25.084 1.00 79.81 251 GLY A N 1
ATOM 1907 C CA . GLY A 1 251 ? -21.831 -2.917 24.485 1.00 79.81 251 GLY A CA 1
ATOM 1908 C C . GLY A 1 251 ? -20.728 -2.048 23.866 1.00 79.81 251 GLY A C 1
ATOM 1909 O O . GLY A 1 251 ? -21.027 -1.158 23.070 1.00 79.81 251 GLY A O 1
ATOM 1910 N N . TYR A 1 252 ? -19.451 -2.313 24.166 1.00 87.00 252 TYR A N 1
ATOM 1911 C CA . TYR A 1 252 ? -18.305 -1.552 23.656 1.00 87.00 252 TYR A CA 1
ATOM 1912 C C . TYR A 1 252 ? -17.864 -2.049 22.271 1.00 87.00 252 TYR A C 1
ATOM 1914 O O . TYR A 1 252 ? -16.823 -2.696 22.110 1.00 87.00 252 TYR A O 1
ATOM 1922 N N . MET A 1 253 ? -18.686 -1.749 21.267 1.00 85.88 253 MET A N 1
ATOM 1923 C CA . MET A 1 253 ? -18.492 -2.173 19.879 1.00 85.88 253 MET A CA 1
ATOM 1924 C C . MET A 1 253 ? -17.459 -1.289 19.147 1.00 85.88 253 MET A C 1
ATOM 1926 O O . MET A 1 253 ? -17.670 -0.078 19.081 1.00 85.88 253 MET A O 1
ATOM 1930 N N . PRO A 1 254 ? -16.376 -1.842 18.565 1.00 84.88 254 PRO A N 1
ATOM 1931 C CA . PRO A 1 254 ? -15.352 -1.067 17.855 1.00 84.88 254 PRO A CA 1
ATOM 1932 C C . PRO A 1 254 ? -15.841 -0.485 16.516 1.00 84.88 254 PRO A C 1
ATOM 1934 O O . PRO A 1 254 ? -16.576 -1.140 15.779 1.00 84.88 254 PRO A O 1
ATOM 1937 N N . ILE A 1 255 ? -15.384 0.723 16.155 1.00 80.56 255 ILE A N 1
ATOM 1938 C CA . ILE A 1 255 ? -15.747 1.385 14.881 1.00 80.56 255 ILE A CA 1
ATOM 1939 C C . ILE A 1 255 ? -14.924 0.863 13.695 1.00 80.56 255 ILE A C 1
ATOM 1941 O O . ILE A 1 255 ? -15.494 0.569 12.650 1.00 80.56 255 ILE A O 1
ATOM 1945 N N . LYS A 1 256 ? -13.595 0.742 13.845 1.00 68.69 256 LYS A N 1
ATOM 1946 C CA . LYS A 1 256 ? -12.639 0.581 12.725 1.00 68.69 256 LYS A CA 1
ATOM 1947 C C . LYS A 1 256 ? -12.897 -0.636 11.820 1.00 68.69 256 LYS A C 1
ATOM 1949 O O . LYS A 1 256 ? -12.552 -0.594 10.647 1.00 68.69 256 LYS A O 1
ATOM 1954 N N . TRP A 1 257 ? -13.510 -1.690 12.352 1.00 61.50 257 TRP A N 1
ATOM 1955 C CA . TRP A 1 257 ? -13.747 -2.950 11.636 1.00 61.50 257 TRP A CA 1
ATOM 1956 C C . TRP A 1 257 ? -15.223 -3.291 11.452 1.00 61.50 257 TRP A C 1
ATOM 1958 O O . TRP A 1 257 ? -15.534 -4.344 10.909 1.00 61.50 257 TRP A O 1
ATOM 1968 N N . SER A 1 258 ? -16.111 -2.399 11.888 1.00 62.81 258 SER A N 1
ATOM 1969 C CA . SER A 1 258 ? -17.554 -2.530 11.706 1.00 62.81 258 SER A CA 1
ATOM 1970 C C . SER A 1 258 ? -17.969 -1.676 10.507 1.00 62.81 258 SER A C 1
ATOM 1972 O O . SER A 1 258 ? -18.634 -0.647 10.668 1.00 62.81 258 SER A O 1
ATOM 1974 N N . LEU A 1 259 ? -17.469 -2.048 9.328 1.00 59.31 259 LEU A N 1
ATOM 1975 C CA . LEU A 1 259 ? -17.839 -1.435 8.056 1.00 59.31 259 LEU A CA 1
ATOM 1976 C C . LEU A 1 259 ? -19.199 -2.011 7.639 1.00 59.31 259 LEU A C 1
ATOM 1978 O O . LEU A 1 259 ? -19.255 -3.093 7.062 1.00 59.31 259 LEU A O 1
ATOM 1982 N N . ASP A 1 260 ? -20.276 -1.287 7.959 1.00 53.16 260 ASP A N 1
ATOM 1983 C CA . ASP A 1 260 ? -21.626 -1.531 7.427 1.00 53.16 260 ASP A CA 1
ATOM 1984 C C . ASP A 1 260 ? -22.073 -0.369 6.540 1.00 53.16 260 ASP A C 1
ATOM 1986 O O . ASP A 1 260 ? -22.162 0.766 7.075 1.00 53.16 260 ASP A O 1
#